Protein AF-A0A182TX32-F1 (afdb_monomer_lite)

Foldseek 3Di:
DPPVVVVVVVVVVVVVVVVVVVVVVVVVVVVVVVVVVVVVVVVVVVVVVVVVVVVVVVVVVVVVVVVVVVVVVVVVVVVVVVVVVVVVVVVVVVVVVVVVVVVVVVVVVVVVVVVVVVCCVPPVVVVVVVVVVVVVVVVVVVVVVVVVVVVVVVVVVVVVVVVVVVVVVVVVVVVVVVVVVVVVVVVVVVVVVVVVCVVCVVVVVCVLCVVVVPCPDDDPDDPDDDDDDCVVVVVVSVVVVVCVQVVCCVVPVDRVVVVVPPD

Structure (mmCIF, N/CA/C/O backbone):
data_AF-A0A182TX32-F1
#
_entry.id   AF-A0A182TX32-F1
#
loop_
_atom_site.group_PDB
_atom_site.id
_atom_site.type_symbol
_atom_site.label_atom_id
_atom_site.label_alt_id
_atom_site.label_comp_id
_atom_site.label_asym_id
_atom_site.label_entity_id
_atom_site.label_seq_id
_atom_site.pdbx_PDB_ins_code
_atom_site.Cartn_x
_atom_site.Cartn_y
_atom_site.Cartn_z
_atom_site.occupancy
_atom_site.B_iso_or_equiv
_atom_site.auth_seq_id
_atom_site.auth_comp_id
_atom_site.auth_asym_id
_atom_site.auth_atom_id
_atom_site.pdbx_PDB_model_num
ATOM 1 N N . LEU A 1 1 ? 88.185 38.210 -120.224 1.00 52.19 1 LEU A N 1
ATOM 2 C CA . LEU A 1 1 ? 87.699 36.858 -119.839 1.00 52.19 1 LEU A CA 1
ATOM 3 C C . LEU A 1 1 ? 87.471 36.646 -118.326 1.00 52.19 1 LEU A C 1
ATOM 5 O O . LEU A 1 1 ? 86.690 35.772 -117.991 1.00 52.19 1 LEU A O 1
ATOM 9 N N . LYS A 1 2 ? 88.042 37.446 -117.402 1.00 53.31 2 LYS A N 1
ATOM 10 C CA . LYS A 1 2 ? 87.836 37.293 -115.936 1.00 53.31 2 LYS A CA 1
ATOM 11 C C . LYS A 1 2 ? 86.506 37.832 -115.360 1.00 53.31 2 LYS A C 1
ATOM 13 O O . LYS A 1 2 ? 86.162 37.483 -114.239 1.00 53.31 2 LYS A O 1
ATOM 18 N N . SER A 1 3 ? 85.759 38.661 -116.095 1.00 56.06 3 SER A N 1
ATOM 19 C CA . SER A 1 3 ? 84.595 39.392 -115.553 1.00 56.06 3 SER A CA 1
ATOM 20 C C . SER A 1 3 ? 83.245 38.661 -115.714 1.00 56.06 3 SER A C 1
ATOM 22 O O . SER A 1 3 ? 82.393 38.777 -114.840 1.00 56.06 3 SER A O 1
ATOM 24 N N . LEU A 1 4 ? 83.072 37.808 -116.738 1.00 57.75 4 LEU A N 1
ATOM 25 C CA . LEU A 1 4 ? 81.839 37.013 -116.913 1.00 57.75 4 LEU A CA 1
ATOM 26 C C . LEU A 1 4 ? 81.664 35.906 -115.852 1.00 57.75 4 LEU A C 1
ATOM 28 O O . LEU A 1 4 ? 80.539 35.549 -115.514 1.00 57.75 4 LEU A O 1
ATOM 32 N N . GLY A 1 5 ? 82.761 35.371 -115.305 1.00 60.81 5 GLY A N 1
ATOM 33 C CA . GLY A 1 5 ? 82.713 34.333 -114.267 1.00 60.81 5 GLY A CA 1
ATOM 34 C C . GLY A 1 5 ? 82.243 34.856 -112.905 1.00 60.81 5 GLY A C 1
ATOM 35 O O . GLY A 1 5 ? 81.537 34.149 -112.194 1.00 60.81 5 GLY A O 1
ATOM 36 N N . MET A 1 6 ? 82.565 36.111 -112.566 1.00 65.12 6 MET A N 1
ATOM 37 C CA . MET A 1 6 ? 82.190 36.720 -111.283 1.00 65.12 6 MET A CA 1
ATOM 38 C C . MET A 1 6 ? 80.678 36.958 -111.158 1.00 65.12 6 MET A C 1
ATOM 40 O O . MET A 1 6 ? 80.106 36.660 -110.109 1.00 65.12 6 MET A O 1
ATOM 44 N N . ALA A 1 7 ? 80.014 37.417 -112.225 1.00 70.06 7 ALA A N 1
ATOM 45 C CA . ALA A 1 7 ? 78.563 37.624 -112.236 1.00 70.06 7 ALA A CA 1
ATOM 46 C C . ALA A 1 7 ? 77.794 36.305 -112.043 1.00 70.06 7 ALA A C 1
ATOM 48 O O . ALA A 1 7 ? 76.960 36.201 -111.146 1.00 70.06 7 ALA A O 1
ATOM 49 N N . ARG A 1 8 ? 78.170 35.254 -112.785 1.00 71.75 8 ARG A N 1
ATOM 50 C CA . ARG A 1 8 ? 77.532 33.934 -112.674 1.00 71.75 8 ARG A CA 1
ATOM 51 C C . ARG A 1 8 ? 77.784 33.270 -111.315 1.00 71.75 8 ARG A C 1
ATOM 53 O O . ARG A 1 8 ? 76.897 32.615 -110.783 1.00 71.75 8 ARG A O 1
ATOM 60 N N . THR A 1 9 ? 78.944 33.495 -110.686 1.00 71.62 9 THR A N 1
ATOM 61 C CA . THR A 1 9 ? 79.178 33.040 -109.299 1.00 71.62 9 THR A CA 1
ATOM 62 C C . THR A 1 9 ? 78.380 33.818 -108.248 1.00 71.62 9 THR A C 1
ATOM 64 O O . THR A 1 9 ? 78.066 33.260 -107.199 1.00 71.62 9 THR A O 1
ATOM 67 N N . ALA A 1 10 ? 78.051 35.090 -108.489 1.00 73.69 10 ALA A N 1
ATOM 68 C CA . ALA A 1 10 ? 77.236 35.889 -107.575 1.00 73.69 10 ALA A CA 1
ATOM 69 C C . ALA A 1 10 ? 75.746 35.521 -107.661 1.00 73.69 10 ALA A C 1
ATOM 71 O O . ALA A 1 10 ? 75.085 35.477 -106.625 1.00 73.69 10 ALA A O 1
ATOM 72 N N . GLU A 1 11 ? 75.249 35.205 -108.861 1.00 78.56 11 GLU A N 1
ATOM 73 C CA . GLU A 1 11 ? 73.906 34.647 -109.081 1.00 78.56 11 GLU A CA 1
ATOM 74 C C . GLU A 1 11 ? 73.756 33.290 -108.392 1.00 78.56 11 GLU A C 1
ATOM 76 O O . GLU A 1 11 ? 72.891 33.149 -107.537 1.00 78.56 11 GLU A O 1
ATOM 81 N N . VAL A 1 12 ? 74.688 32.352 -108.603 1.00 80.00 12 VAL A N 1
ATOM 82 C CA . VAL A 1 12 ? 74.652 31.043 -107.921 1.00 80.00 12 VAL A CA 1
ATOM 83 C C . VAL A 1 12 ? 74.711 31.185 -106.394 1.00 80.00 12 VAL A C 1
ATOM 85 O O . VAL A 1 12 ? 74.008 30.476 -105.687 1.00 80.00 12 VAL A O 1
ATOM 88 N N . LYS A 1 13 ? 75.495 32.127 -105.849 1.00 81.31 13 LYS A N 1
ATOM 89 C CA . LYS A 1 13 ? 75.517 32.413 -104.398 1.00 81.31 13 LYS A CA 1
ATOM 90 C C . LYS A 1 13 ? 74.251 33.107 -103.885 1.00 81.31 13 LYS A C 1
ATOM 92 O O . LYS A 1 13 ? 73.997 33.092 -102.680 1.00 81.31 13 LYS A O 1
ATOM 97 N N . ARG A 1 14 ? 73.506 33.806 -104.742 1.00 81.06 14 ARG A N 1
ATOM 98 C CA . ARG A 1 14 ? 72.210 34.396 -104.392 1.00 81.06 14 ARG A CA 1
ATOM 99 C C . ARG A 1 14 ? 71.146 33.306 -104.392 1.00 81.06 14 ARG A C 1
ATOM 101 O O . ARG A 1 14 ? 70.464 33.179 -103.386 1.00 81.06 14 ARG A O 1
ATOM 108 N N . ASP A 1 15 ? 71.094 32.490 -105.435 1.00 82.62 15 ASP A N 1
ATOM 109 C CA . ASP A 1 15 ? 70.141 31.387 -105.562 1.00 82.62 15 ASP A CA 1
ATOM 110 C C . ASP A 1 15 ? 70.389 30.309 -104.503 1.00 82.62 15 ASP A C 1
ATOM 112 O O . ASP A 1 15 ? 69.442 29.820 -103.903 1.00 82.62 15 ASP A O 1
ATOM 116 N N . ALA A 1 16 ? 71.652 30.016 -104.167 1.00 82.38 16 ALA A N 1
ATOM 117 C CA . ALA A 1 16 ? 71.989 29.146 -103.040 1.00 82.38 16 ALA A CA 1
ATOM 118 C C . ALA A 1 16 ? 71.499 29.720 -101.700 1.00 82.38 16 ALA A C 1
ATOM 120 O O . ALA A 1 16 ? 70.940 28.983 -100.900 1.00 82.38 16 ALA A O 1
ATOM 121 N N . ARG A 1 17 ? 71.632 31.035 -101.464 1.00 84.44 17 ARG A N 1
ATOM 122 C CA . ARG A 1 17 ? 71.113 31.678 -100.240 1.00 84.44 17 ARG A CA 1
ATOM 123 C C . ARG A 1 17 ? 69.587 31.732 -100.196 1.00 84.44 17 ARG A C 1
ATOM 125 O O . ARG A 1 17 ? 69.023 31.613 -99.115 1.00 84.44 17 ARG A O 1
ATOM 132 N N . ILE A 1 18 ? 68.932 31.932 -101.340 1.00 82.31 18 ILE A N 1
ATOM 133 C CA . ILE A 1 18 ? 67.468 31.895 -101.450 1.00 82.31 18 ILE A CA 1
ATOM 134 C C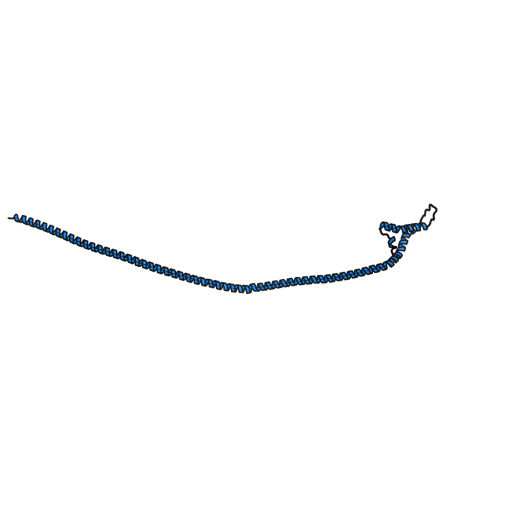 . ILE A 1 18 ? 66.981 30.468 -101.190 1.00 82.31 18 ILE A C 1
ATOM 136 O O . ILE A 1 18 ? 66.142 30.282 -100.319 1.00 82.31 18 ILE A O 1
ATOM 140 N N . GLY A 1 19 ? 67.586 29.462 -101.825 1.00 86.31 19 GLY A N 1
ATOM 141 C CA . GLY A 1 19 ? 67.264 28.054 -101.597 1.00 86.31 19 GLY A CA 1
ATOM 142 C C . GLY A 1 19 ? 67.545 27.592 -100.163 1.00 86.31 19 GLY A C 1
ATOM 143 O O . GLY A 1 19 ? 66.744 26.861 -99.593 1.00 86.31 19 GLY A O 1
ATOM 144 N N . GLU A 1 20 ? 68.632 28.054 -99.535 1.00 86.75 20 GLU A N 1
ATOM 145 C CA . GLU A 1 20 ? 68.908 27.807 -98.111 1.00 86.75 20 GLU A CA 1
ATOM 146 C C . GLU A 1 20 ? 67.865 28.467 -97.198 1.00 86.75 20 GLU A C 1
ATOM 148 O O . GLU A 1 20 ? 67.444 27.860 -96.214 1.00 86.75 20 GLU A O 1
ATOM 153 N N . ALA A 1 21 ? 67.428 29.693 -97.503 1.00 82.94 21 ALA A N 1
ATOM 154 C CA . ALA A 1 21 ? 66.406 30.393 -96.729 1.00 82.94 21 ALA A CA 1
ATOM 155 C C . ALA A 1 21 ? 65.018 29.756 -96.894 1.00 82.94 21 ALA A C 1
ATOM 157 O O . ALA A 1 21 ? 64.321 29.577 -95.900 1.00 82.94 21 ALA A O 1
ATOM 158 N N . GLU A 1 22 ? 64.642 29.369 -98.113 1.00 87.50 22 GLU A N 1
ATOM 159 C CA . GLU A 1 22 ? 63.393 28.660 -98.412 1.00 87.50 22 GLU A CA 1
ATOM 160 C C . GLU A 1 22 ? 63.377 27.278 -97.756 1.00 87.50 22 GLU A C 1
ATOM 162 O O . GLU A 1 22 ? 62.436 26.961 -97.034 1.00 87.50 22 GLU A O 1
ATOM 167 N N . ALA A 1 23 ? 64.457 26.498 -97.880 1.00 86.94 23 ALA A N 1
ATOM 168 C CA . ALA A 1 23 ? 64.582 25.210 -97.201 1.00 86.94 23 ALA A CA 1
ATOM 169 C C . ALA A 1 23 ? 64.543 25.354 -95.672 1.00 86.94 23 ALA A C 1
ATOM 171 O O . ALA A 1 23 ? 63.949 24.519 -94.989 1.00 86.94 23 ALA A O 1
ATOM 172 N N . ARG A 1 24 ? 65.141 26.419 -95.119 1.00 88.50 24 ARG A N 1
ATOM 173 C CA . ARG A 1 24 ? 65.080 26.713 -93.683 1.00 88.50 24 ARG A CA 1
ATOM 174 C C . ARG A 1 24 ? 63.668 27.105 -93.249 1.00 88.50 24 ARG A C 1
ATOM 176 O O . ARG A 1 24 ? 63.220 26.612 -92.221 1.00 88.50 24 ARG A O 1
ATOM 183 N N . CYS A 1 25 ? 62.963 27.932 -94.020 1.00 86.75 25 CYS A N 1
ATOM 184 C CA . CYS A 1 25 ? 61.566 28.282 -93.761 1.00 86.75 25 CYS A CA 1
ATOM 185 C C . CYS A 1 25 ? 60.667 27.041 -93.802 1.00 86.75 25 CYS A C 1
ATOM 187 O O . CYS A 1 25 ? 59.938 26.789 -92.843 1.00 86.75 25 CYS A O 1
ATOM 189 N N . ASP A 1 26 ? 60.776 26.223 -94.847 1.00 89.50 26 ASP A N 1
ATOM 190 C CA . ASP A 1 26 ? 60.003 24.989 -94.992 1.00 89.50 26 ASP A CA 1
ATOM 191 C C . ASP A 1 26 ? 60.299 23.987 -93.872 1.00 89.50 26 ASP A C 1
ATOM 193 O O . ASP A 1 26 ? 59.379 23.341 -93.367 1.00 89.50 26 ASP A O 1
ATOM 197 N N . ALA A 1 27 ? 61.562 23.872 -93.446 1.00 89.56 27 ALA A N 1
ATOM 198 C CA . ALA A 1 27 ? 61.937 23.069 -92.287 1.00 89.56 27 ALA A CA 1
ATOM 199 C C . ALA A 1 27 ? 61.283 23.606 -91.006 1.00 89.56 27 ALA A C 1
ATOM 201 O O . ALA A 1 27 ? 60.634 22.839 -90.302 1.00 89.56 27 ALA A O 1
ATOM 202 N N . THR A 1 28 ? 61.345 24.919 -90.749 1.00 91.62 28 THR A N 1
ATOM 203 C CA . THR A 1 28 ? 60.727 25.520 -89.552 1.00 91.62 28 THR A CA 1
ATOM 204 C C . THR A 1 28 ? 59.202 25.432 -89.548 1.00 91.62 28 THR A C 1
ATOM 206 O O . THR A 1 28 ? 58.610 25.224 -88.495 1.00 91.62 28 THR A O 1
ATOM 209 N N . ILE A 1 29 ? 58.548 25.540 -90.710 1.00 89.56 29 ILE A N 1
ATOM 210 C CA . ILE A 1 29 ? 57.092 25.382 -90.835 1.00 89.56 29 ILE A CA 1
ATOM 211 C C . ILE A 1 29 ? 56.706 23.928 -90.552 1.00 89.56 29 ILE A C 1
ATOM 213 O O . ILE A 1 29 ? 55.776 23.676 -89.790 1.00 89.56 29 ILE A O 1
ATOM 217 N N . LYS A 1 30 ? 57.438 22.960 -91.119 1.00 91.94 30 LYS A N 1
ATOM 218 C CA . LYS A 1 30 ? 57.198 21.533 -90.856 1.00 91.94 30 LYS A CA 1
ATOM 219 C C . LYS A 1 30 ? 57.458 21.170 -89.395 1.00 91.94 30 LYS A C 1
ATOM 221 O O . LYS A 1 30 ? 56.677 20.413 -88.827 1.00 91.94 30 LYS A O 1
ATOM 226 N N . GLU A 1 31 ? 58.500 21.725 -88.781 1.00 91.00 31 GLU A N 1
ATOM 227 C CA . GLU A 1 31 ? 58.779 21.567 -87.350 1.00 91.00 31 GLU A CA 1
ATOM 228 C C . GLU A 1 31 ? 57.668 22.173 -86.483 1.00 91.00 31 GLU A C 1
ATOM 230 O O . GLU A 1 31 ? 57.200 21.512 -85.559 1.00 91.00 31 GLU A O 1
ATOM 235 N N . ALA A 1 32 ? 57.180 23.375 -86.805 1.00 90.56 32 ALA A N 1
ATOM 236 C CA . ALA A 1 32 ? 56.086 24.016 -86.075 1.00 90.56 32 ALA A CA 1
ATOM 237 C C . ALA A 1 32 ? 54.773 23.221 -86.173 1.00 90.56 32 ALA A C 1
ATOM 239 O O . ALA A 1 32 ? 54.113 23.025 -85.157 1.00 90.56 32 ALA A O 1
ATOM 240 N N . ILE A 1 33 ? 54.428 22.703 -87.360 1.00 91.25 33 ILE A N 1
ATOM 241 C CA . ILE A 1 33 ? 53.238 21.856 -87.560 1.00 91.25 33 ILE A CA 1
ATOM 242 C C . ILE A 1 33 ? 53.382 20.527 -86.805 1.00 91.25 33 ILE A C 1
ATOM 244 O O . ILE A 1 33 ? 52.432 20.069 -86.170 1.00 91.25 33 ILE A O 1
ATOM 248 N N . ALA A 1 34 ? 54.562 19.901 -86.850 1.00 91.88 34 ALA A N 1
ATOM 249 C CA . ALA A 1 34 ? 54.818 18.662 -86.121 1.00 91.88 34 ALA A CA 1
ATOM 250 C C . ALA A 1 34 ? 54.738 18.869 -84.598 1.00 91.88 34 ALA A C 1
ATOM 252 O O . ALA A 1 34 ? 54.167 18.034 -83.892 1.00 91.88 34 ALA A O 1
ATOM 253 N N . GLU A 1 35 ? 55.260 19.987 -84.086 1.00 92.75 35 GLU A N 1
ATOM 254 C CA . GLU A 1 35 ? 55.181 20.319 -82.663 1.00 92.75 35 GLU A CA 1
ATOM 255 C C . GLU A 1 35 ? 53.755 20.714 -82.249 1.00 92.75 35 GLU A C 1
ATOM 257 O O . GLU A 1 35 ? 53.295 20.278 -81.196 1.00 92.75 35 GLU A O 1
ATOM 262 N N . GLU A 1 36 ? 53.000 21.436 -83.084 1.00 91.44 36 GLU A N 1
ATOM 263 C CA . GLU A 1 36 ? 51.577 21.722 -82.853 1.00 91.44 36 GLU A CA 1
ATOM 264 C C . GLU A 1 36 ? 50.759 20.429 -82.755 1.00 91.44 36 GLU A C 1
ATOM 266 O O . GLU A 1 36 ? 50.015 20.240 -81.792 1.00 91.44 36 GLU A O 1
ATOM 271 N N . GLN A 1 37 ? 50.946 19.492 -83.690 1.00 92.00 37 GLN A N 1
ATOM 272 C CA . GLN A 1 37 ? 50.270 18.191 -83.661 1.00 92.00 37 GLN A CA 1
ATOM 273 C C . GLN A 1 37 ? 50.653 17.370 -82.424 1.00 92.00 37 GLN A C 1
ATOM 275 O O . GLN A 1 37 ? 49.791 16.747 -81.799 1.00 92.00 37 GLN A O 1
ATOM 280 N N . ARG A 1 38 ? 51.931 17.393 -82.026 1.00 93.75 38 ARG A N 1
ATOM 281 C CA . ARG A 1 38 ? 52.406 16.732 -80.805 1.00 93.75 38 ARG A CA 1
ATOM 282 C C . ARG A 1 38 ? 51.784 17.342 -79.552 1.00 93.75 38 ARG A C 1
ATOM 284 O O . ARG A 1 38 ? 51.359 16.599 -78.667 1.00 93.75 38 ARG A O 1
ATOM 291 N N . MET A 1 39 ? 51.743 18.670 -79.460 1.00 91.94 39 MET A N 1
ATOM 292 C CA . MET A 1 39 ? 51.134 19.383 -78.338 1.00 91.94 39 MET A CA 1
ATOM 293 C C . MET A 1 39 ? 49.626 19.142 -78.285 1.00 91.94 39 MET A C 1
ATOM 295 O O . MET A 1 39 ? 49.111 18.832 -77.217 1.00 91.94 39 MET A O 1
ATOM 299 N N . ALA A 1 40 ? 48.930 19.180 -79.423 1.00 91.94 40 ALA A N 1
ATOM 300 C CA . ALA A 1 40 ? 47.508 18.858 -79.506 1.00 91.94 40 ALA A CA 1
ATOM 301 C C . ALA A 1 40 ? 47.227 17.424 -79.032 1.00 91.94 40 ALA A C 1
ATOM 303 O O . ALA A 1 40 ? 46.349 17.213 -78.199 1.00 91.94 40 ALA A O 1
ATOM 304 N N . ALA A 1 41 ? 48.018 16.443 -79.480 1.00 92.56 41 ALA A N 1
ATOM 305 C CA . ALA A 1 41 ? 47.899 15.062 -79.018 1.00 92.56 41 ALA A CA 1
ATOM 306 C C . ALA A 1 41 ? 48.191 14.920 -77.513 1.00 92.56 41 ALA A C 1
ATOM 308 O O . ALA A 1 41 ? 47.508 14.162 -76.825 1.00 92.56 41 ALA A O 1
ATOM 309 N N . ARG A 1 42 ? 49.177 15.653 -76.976 1.00 93.88 42 ARG A N 1
ATOM 310 C CA . ARG A 1 42 ? 49.463 15.688 -75.532 1.00 93.88 42 ARG A CA 1
ATOM 311 C C . ARG A 1 42 ? 48.307 16.277 -74.735 1.00 93.88 42 ARG A C 1
ATOM 313 O O . ARG A 1 42 ? 47.836 15.614 -73.823 1.00 93.88 42 ARG A O 1
ATOM 320 N N . PHE A 1 43 ? 47.797 17.445 -75.117 1.00 93.69 43 PHE A N 1
ATOM 321 C CA . PHE A 1 43 ? 46.670 18.066 -74.425 1.00 93.69 43 PHE A CA 1
ATOM 322 C C . PHE A 1 43 ? 45.411 17.209 -74.493 1.00 93.69 43 PHE A C 1
ATOM 324 O O . PHE A 1 43 ? 44.717 17.091 -73.491 1.00 93.69 43 PHE A O 1
ATOM 331 N N . LEU A 1 44 ? 45.136 16.555 -75.625 1.00 94.88 44 LEU A N 1
ATOM 332 C CA . LEU A 1 44 ? 44.034 15.598 -75.711 1.00 94.88 44 LEU A CA 1
ATOM 333 C C . LEU A 1 44 ? 44.216 14.462 -74.697 1.00 94.88 44 LEU A C 1
ATOM 335 O O . LEU A 1 44 ? 43.317 14.227 -73.894 1.00 94.88 44 LEU A O 1
ATOM 339 N N . ASN A 1 45 ? 45.392 13.831 -74.652 1.00 94.12 45 ASN A N 1
ATOM 340 C CA . ASN A 1 45 ? 45.676 12.788 -73.663 1.00 94.12 45 ASN A CA 1
ATOM 341 C C . ASN A 1 45 ? 45.556 13.300 -72.218 1.00 94.12 45 ASN A C 1
ATOM 343 O O . ASN A 1 45 ? 44.903 12.653 -71.404 1.00 94.12 45 ASN A O 1
ATOM 347 N N . ASP A 1 46 ? 46.112 14.469 -71.903 1.00 93.69 46 ASP A N 1
ATOM 348 C CA . ASP A 1 46 ? 46.046 15.058 -70.562 1.00 93.69 46 ASP A CA 1
ATOM 349 C C . ASP A 1 46 ? 44.603 15.403 -70.167 1.00 93.69 46 ASP A C 1
ATOM 351 O O . ASP A 1 46 ? 44.201 15.172 -69.026 1.00 93.69 46 ASP A O 1
ATOM 355 N N . THR A 1 47 ? 43.784 15.892 -71.107 1.00 95.06 47 THR A N 1
ATOM 356 C CA . THR A 1 47 ? 42.359 16.147 -70.851 1.00 95.06 47 THR A CA 1
ATOM 357 C C . THR A 1 47 ? 41.584 14.862 -70.593 1.00 95.06 47 THR A C 1
ATOM 359 O O . THR A 1 47 ? 40.736 14.844 -69.703 1.00 95.06 47 THR A O 1
ATOM 362 N N . GLU A 1 48 ? 41.878 13.778 -71.312 1.00 95.4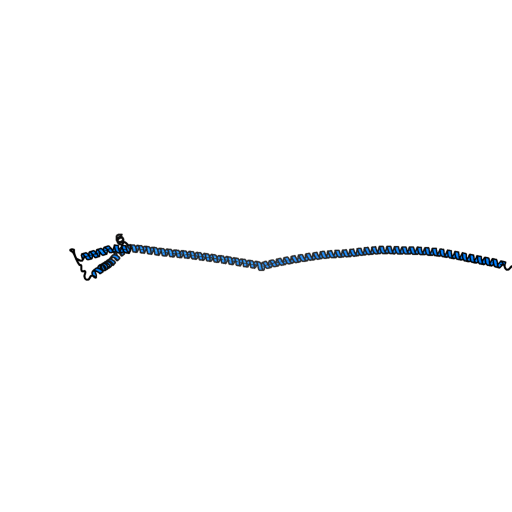4 48 GLU A N 1
ATOM 363 C CA . GLU A 1 48 ? 41.242 12.480 -71.075 1.00 95.44 48 GLU A CA 1
ATOM 364 C C . GLU A 1 48 ? 41.699 11.860 -69.748 1.00 95.44 48 GLU A C 1
ATOM 366 O O . GLU A 1 48 ? 40.869 11.338 -69.003 1.00 95.44 48 GLU A O 1
ATOM 371 N N . ILE A 1 49 ? 42.977 12.003 -69.378 1.00 94.56 49 ILE A N 1
ATOM 372 C CA . ILE A 1 49 ? 43.484 11.591 -68.061 1.00 94.56 49 ILE A CA 1
ATOM 373 C C . ILE A 1 49 ? 42.794 12.387 -66.947 1.00 94.56 49 ILE A C 1
ATOM 375 O O . ILE A 1 49 ? 42.308 11.790 -65.988 1.00 94.56 49 ILE A O 1
ATOM 379 N N . ALA A 1 50 ? 42.690 13.712 -67.078 1.00 94.12 50 ALA A N 1
ATOM 380 C CA . ALA A 1 50 ? 42.035 14.562 -66.085 1.00 94.12 50 ALA A CA 1
ATOM 381 C C . ALA A 1 50 ? 40.533 14.254 -65.955 1.00 94.12 50 ALA A C 1
ATOM 383 O O . ALA A 1 50 ? 40.004 14.209 -64.842 1.00 94.12 50 ALA A O 1
ATOM 384 N N . LYS A 1 51 ? 39.839 13.986 -67.071 1.00 95.19 51 LYS A N 1
ATOM 385 C CA . LYS A 1 51 ? 38.443 13.517 -67.054 1.00 95.19 51 LYS A CA 1
ATOM 386 C C . LYS A 1 51 ? 38.323 12.175 -66.338 1.00 95.19 51 LYS A C 1
ATOM 388 O O . LYS A 1 51 ? 37.480 12.046 -65.456 1.00 95.19 51 LYS A O 1
ATOM 393 N N . ALA A 1 52 ? 39.182 11.209 -66.663 1.00 95.75 52 ALA A N 1
ATOM 394 C CA . ALA A 1 52 ? 39.177 9.896 -66.028 1.00 95.75 52 ALA A CA 1
ATOM 395 C C . ALA A 1 52 ? 39.465 9.982 -64.520 1.00 95.75 52 ALA A C 1
ATOM 397 O O . ALA A 1 52 ? 38.800 9.307 -63.736 1.00 95.75 52 ALA A O 1
ATOM 398 N N . GLN A 1 53 ? 40.402 10.840 -64.102 1.00 95.25 53 GLN A N 1
ATOM 399 C CA . GLN A 1 53 ? 40.696 11.106 -62.691 1.00 95.25 53 GLN A CA 1
ATOM 400 C C . GLN A 1 53 ? 39.497 11.726 -61.973 1.00 95.25 53 GLN A C 1
ATOM 402 O O . GLN A 1 53 ? 39.067 11.198 -60.951 1.00 95.25 53 GLN A O 1
ATOM 407 N N . ARG A 1 54 ? 38.900 12.784 -62.536 1.00 97.06 54 ARG A N 1
ATOM 408 C CA . ARG A 1 54 ? 37.701 13.419 -61.974 1.00 97.06 54 ARG A CA 1
ATOM 409 C C . ARG A 1 54 ? 36.554 12.420 -61.841 1.00 97.06 54 ARG A C 1
ATOM 411 O O . ARG A 1 54 ? 35.914 12.351 -60.798 1.00 97.06 54 ARG A O 1
ATOM 418 N N . ASP A 1 55 ? 36.285 11.641 -62.883 1.00 95.69 55 ASP A N 1
ATOM 419 C CA . ASP A 1 55 ? 35.185 10.679 -62.880 1.00 95.69 55 ASP A CA 1
ATOM 420 C C . ASP A 1 55 ? 35.449 9.525 -61.896 1.00 95.69 55 ASP A C 1
ATOM 422 O O . ASP A 1 55 ? 34.516 9.034 -61.257 1.00 95.69 55 ASP A O 1
ATOM 426 N N . PHE A 1 56 ? 36.710 9.112 -61.729 1.00 96.75 56 PHE A N 1
ATOM 427 C CA . PHE A 1 56 ? 37.117 8.160 -60.697 1.00 96.75 56 PHE A CA 1
ATOM 428 C C . PHE A 1 56 ? 36.901 8.724 -59.289 1.00 96.75 56 PHE A C 1
ATOM 430 O O . PHE A 1 56 ? 36.300 8.048 -58.456 1.00 96.75 56 PHE A O 1
ATOM 437 N N . GLU A 1 57 ? 37.335 9.956 -59.025 1.00 95.25 57 GLU A N 1
ATOM 438 C CA . GLU A 1 57 ? 37.156 10.618 -57.729 1.00 95.25 57 GLU A CA 1
ATOM 439 C C . GLU A 1 57 ? 35.680 10.838 -57.395 1.00 95.25 57 GLU A C 1
ATOM 441 O O . GLU A 1 57 ? 35.263 10.563 -56.271 1.00 95.25 57 GLU A O 1
ATOM 446 N N . LEU A 1 58 ? 34.867 11.246 -58.374 1.00 95.25 58 LEU A N 1
ATOM 447 C CA . LEU A 1 58 ? 33.420 11.378 -58.206 1.00 95.25 58 LEU A CA 1
ATOM 448 C C . LEU A 1 58 ? 32.776 10.033 -57.865 1.00 95.25 58 LEU A C 1
ATOM 450 O O . LEU A 1 58 ? 32.008 9.950 -56.909 1.00 95.25 58 LEU A O 1
ATOM 454 N N . LYS A 1 59 ? 33.111 8.963 -58.598 1.00 95.56 59 LYS A N 1
ATOM 455 C CA . LYS A 1 59 ? 32.606 7.615 -58.291 1.00 95.56 59 LYS A CA 1
ATOM 456 C C . LYS A 1 59 ? 33.054 7.152 -56.909 1.00 95.56 59 LYS A C 1
ATOM 458 O O . LYS A 1 59 ? 32.238 6.627 -56.160 1.00 95.56 59 LYS A O 1
ATOM 463 N N . LYS A 1 60 ? 34.320 7.376 -56.552 1.00 96.75 60 LYS A N 1
ATOM 464 C CA . LYS A 1 60 ? 34.853 7.048 -55.229 1.00 96.75 60 LYS A CA 1
ATOM 465 C C . LYS A 1 60 ? 34.087 7.784 -54.128 1.00 96.75 60 LYS A C 1
ATOM 467 O O . LYS A 1 60 ? 33.639 7.137 -53.194 1.00 96.75 60 LYS A O 1
ATOM 472 N N . ALA A 1 61 ? 33.867 9.090 -54.271 1.00 95.38 61 ALA A N 1
ATOM 473 C CA . ALA A 1 61 ? 33.113 9.880 -53.302 1.00 95.38 61 ALA A CA 1
ATOM 474 C C . ALA A 1 61 ? 31.661 9.395 -53.156 1.00 95.38 61 ALA A C 1
ATOM 476 O O . ALA A 1 61 ? 31.159 9.308 -52.039 1.00 95.38 61 ALA A O 1
ATOM 477 N N . VAL A 1 62 ? 30.998 9.029 -54.261 1.00 96.44 62 VAL A N 1
ATOM 478 C CA . VAL A 1 62 ? 29.644 8.449 -54.226 1.00 96.44 62 VAL A CA 1
ATOM 479 C C . VAL A 1 62 ? 29.631 7.133 -53.445 1.00 96.44 62 VAL A C 1
ATOM 481 O O . VAL A 1 62 ? 28.804 6.972 -52.548 1.00 96.44 62 VAL A O 1
ATOM 484 N N . TYR A 1 63 ? 30.567 6.222 -53.725 1.00 94.81 63 TYR A N 1
ATOM 485 C CA . TYR A 1 63 ? 30.660 4.957 -52.995 1.00 94.81 63 TYR A CA 1
ATOM 486 C C . TYR A 1 63 ? 31.036 5.153 -51.527 1.00 94.81 63 TYR A C 1
ATOM 488 O O . TYR A 1 63 ? 30.489 4.469 -50.668 1.00 94.81 63 TYR A O 1
ATOM 496 N N . ASP A 1 64 ? 31.922 6.096 -51.214 1.00 96.06 64 ASP A N 1
ATOM 497 C CA . ASP A 1 64 ? 32.282 6.411 -49.834 1.00 96.06 64 ASP A CA 1
ATOM 498 C C . ASP A 1 64 ? 31.057 6.924 -49.063 1.00 96.06 64 ASP A C 1
ATOM 500 O O . ASP A 1 64 ? 30.801 6.466 -47.950 1.00 96.06 64 ASP A O 1
ATOM 504 N N . VAL A 1 65 ? 30.243 7.802 -49.659 1.00 96.25 65 VAL A N 1
ATOM 505 C CA . VAL A 1 65 ? 28.981 8.259 -49.055 1.00 96.25 65 VAL A CA 1
ATOM 506 C C . VAL A 1 65 ? 28.009 7.095 -48.852 1.00 96.25 65 VAL A C 1
ATOM 508 O O . VAL A 1 65 ? 27.418 6.973 -47.779 1.00 96.25 65 VAL A O 1
ATOM 511 N N . GLU A 1 66 ? 27.856 6.203 -49.828 1.00 93.75 66 GLU A N 1
ATOM 512 C CA . GLU A 1 66 ? 26.982 5.031 -49.699 1.00 93.75 66 GLU A CA 1
ATOM 513 C C . GLU A 1 66 ? 27.462 4.075 -48.594 1.00 93.75 66 GLU A C 1
ATOM 515 O O . GLU A 1 66 ? 26.686 3.648 -47.740 1.00 93.75 66 GLU A O 1
ATOM 520 N N . VAL A 1 67 ? 28.765 3.800 -48.529 1.00 95.50 67 VAL A N 1
ATOM 521 C CA . VAL A 1 67 ? 29.351 2.965 -47.475 1.00 95.50 67 VAL A CA 1
ATOM 522 C C . VAL A 1 67 ? 29.166 3.611 -46.103 1.00 95.50 67 VAL A C 1
ATOM 524 O O . VAL A 1 67 ? 28.816 2.915 -45.151 1.00 95.50 67 VAL A O 1
ATOM 527 N N . GLN A 1 68 ? 29.382 4.921 -45.971 1.00 94.19 68 GLN A N 1
ATOM 528 C CA . GLN A 1 68 ? 29.232 5.617 -44.689 1.00 94.19 68 GLN A CA 1
ATOM 529 C C . GLN A 1 68 ? 27.772 5.723 -44.250 1.00 94.19 68 GLN A C 1
ATOM 531 O O . GLN A 1 68 ? 27.478 5.508 -43.079 1.00 94.19 68 GLN A O 1
ATOM 536 N N . THR A 1 69 ? 26.844 5.981 -45.172 1.00 94.88 69 THR A N 1
ATOM 537 C CA . THR A 1 69 ? 25.406 5.980 -44.857 1.00 94.88 69 THR A CA 1
ATOM 538 C C . THR A 1 69 ? 24.949 4.600 -44.400 1.00 94.88 69 THR A C 1
ATOM 540 O O . THR A 1 69 ? 24.307 4.495 -43.359 1.00 94.88 69 THR A O 1
ATOM 543 N N . LYS A 1 70 ? 25.363 3.527 -45.084 1.00 95.56 70 LYS A N 1
ATOM 544 C CA . LYS A 1 70 ? 25.050 2.152 -44.666 1.00 95.56 70 LYS A CA 1
ATOM 545 C C . LYS A 1 70 ? 25.685 1.779 -43.327 1.00 95.56 70 LYS A C 1
ATOM 547 O O . LYS A 1 70 ? 25.047 1.099 -42.526 1.00 95.56 70 LYS A O 1
ATOM 552 N N . LYS A 1 71 ? 26.911 2.239 -43.054 1.00 95.56 71 LYS A N 1
ATOM 553 C CA . LYS A 1 71 ? 27.556 2.069 -41.741 1.00 95.56 71 LYS A CA 1
ATOM 554 C C . LYS A 1 71 ? 26.798 2.807 -40.638 1.00 95.56 71 LYS A C 1
ATOM 556 O O . LYS A 1 71 ? 26.481 2.185 -39.632 1.00 95.56 71 LYS A O 1
ATOM 561 N N . ALA A 1 72 ? 26.439 4.071 -40.850 1.00 95.12 72 ALA A N 1
ATOM 562 C CA . ALA A 1 72 ? 25.673 4.857 -39.885 1.00 95.12 72 ALA A CA 1
ATOM 563 C C . ALA A 1 72 ? 24.278 4.256 -39.632 1.00 95.12 72 ALA A C 1
ATOM 565 O O . ALA A 1 72 ? 23.849 4.163 -38.486 1.00 95.12 72 ALA A O 1
ATOM 566 N N . GLU A 1 73 ? 23.590 3.782 -40.677 1.00 93.81 73 GLU A N 1
ATOM 567 C CA . GLU A 1 73 ? 22.323 3.049 -40.546 1.00 93.81 73 GLU A CA 1
ATOM 568 C C . GLU A 1 73 ? 22.491 1.777 -39.699 1.00 93.81 73 GLU A C 1
ATOM 570 O O . GLU A 1 73 ? 21.670 1.509 -38.821 1.00 93.81 73 GLU A O 1
ATOM 575 N N . ALA A 1 74 ? 23.557 1.002 -39.930 1.00 94.38 74 ALA A N 1
ATOM 576 C CA . ALA A 1 74 ? 23.843 -0.208 -39.165 1.00 94.38 74 ALA A CA 1
ATOM 577 C C . ALA A 1 74 ? 24.168 0.094 -37.691 1.00 94.38 74 ALA A C 1
ATOM 579 O O . ALA A 1 74 ? 23.674 -0.603 -36.802 1.00 94.38 74 ALA A O 1
ATOM 580 N N . GLU A 1 75 ? 24.949 1.143 -37.422 1.00 95.69 75 GLU A N 1
ATOM 581 C CA . GLU A 1 75 ? 25.265 1.608 -36.067 1.00 95.69 75 GLU A CA 1
ATOM 582 C C . GLU A 1 75 ? 24.005 2.080 -35.332 1.00 95.69 75 GLU A C 1
ATOM 584 O O . GLU A 1 75 ? 23.718 1.598 -34.235 1.00 95.69 75 GLU A O 1
ATOM 589 N N . MET A 1 76 ? 23.180 2.923 -35.961 1.00 93.12 76 MET A N 1
ATOM 590 C CA . MET A 1 76 ? 21.906 3.368 -35.384 1.00 93.12 76 MET A CA 1
ATOM 591 C C . MET A 1 76 ? 20.945 2.201 -35.136 1.00 93.12 76 MET A C 1
ATOM 593 O O . MET A 1 76 ? 20.268 2.162 -34.107 1.00 93.12 76 MET A O 1
ATOM 597 N N . ALA A 1 77 ? 20.879 1.225 -36.047 1.00 93.69 77 ALA A N 1
ATOM 598 C CA . ALA A 1 77 ? 20.064 0.029 -35.860 1.00 93.69 77 ALA A CA 1
ATOM 599 C C . ALA A 1 77 ? 20.548 -0.806 -34.665 1.00 93.69 77 ALA A C 1
ATOM 601 O O . ALA A 1 77 ? 19.729 -1.284 -33.873 1.00 93.69 77 ALA A O 1
ATOM 602 N N . TYR A 1 78 ? 21.866 -0.949 -34.504 1.00 94.56 78 TYR A N 1
ATOM 603 C CA . TYR A 1 78 ? 22.465 -1.628 -33.359 1.00 94.56 78 TYR A CA 1
ATOM 604 C C . TYR A 1 78 ? 22.156 -0.901 -32.044 1.00 94.56 78 TYR A C 1
ATOM 606 O O . TYR A 1 78 ? 21.692 -1.526 -31.088 1.00 94.56 78 TYR A O 1
ATOM 614 N N . GLU A 1 79 ? 22.333 0.420 -31.998 1.00 95.38 79 GLU A N 1
ATOM 615 C CA . GLU A 1 79 ? 22.015 1.237 -30.823 1.00 95.38 79 GLU A CA 1
ATOM 616 C C . GLU A 1 79 ? 20.530 1.178 -30.462 1.00 95.38 79 GLU A C 1
ATOM 618 O O . GLU A 1 79 ? 20.179 0.987 -29.293 1.00 95.38 79 GLU A O 1
ATOM 623 N N . LEU A 1 80 ? 19.647 1.266 -31.460 1.00 94.50 80 LEU A N 1
ATOM 624 C CA . LEU A 1 80 ? 18.207 1.134 -31.270 1.00 94.50 80 LEU A CA 1
ATOM 625 C C . LEU A 1 80 ? 17.855 -0.236 -30.685 1.00 94.50 80 LEU A C 1
ATOM 627 O O . LEU A 1 80 ? 17.043 -0.328 -29.762 1.00 94.50 80 LEU A O 1
ATOM 631 N N . GLN A 1 81 ? 18.467 -1.305 -31.191 1.00 91.94 81 GLN A N 1
ATOM 632 C CA . GLN A 1 81 ? 18.225 -2.652 -30.688 1.00 91.94 81 GLN A CA 1
ATOM 633 C C . GLN A 1 81 ? 18.757 -2.831 -29.261 1.00 91.94 81 GLN A C 1
ATOM 635 O O . GLN A 1 81 ? 18.082 -3.432 -28.417 1.00 91.94 81 GLN A O 1
ATOM 640 N N . ALA A 1 82 ? 19.920 -2.258 -28.950 1.00 96.19 82 ALA A N 1
ATOM 641 C CA . ALA A 1 82 ? 20.460 -2.228 -27.597 1.00 96.19 82 ALA A CA 1
ATOM 642 C C . ALA A 1 82 ? 19.538 -1.454 -26.639 1.00 96.19 82 ALA A C 1
ATOM 644 O O . ALA A 1 82 ? 19.274 -1.919 -25.528 1.00 96.19 82 ALA A O 1
ATOM 645 N N . ALA A 1 83 ? 18.994 -0.311 -27.065 1.00 96.00 83 ALA A N 1
ATOM 646 C CA . ALA A 1 83 ? 18.045 0.483 -26.286 1.00 96.00 83 ALA A CA 1
ATOM 647 C C . ALA A 1 83 ? 16.725 -0.266 -26.043 1.00 96.00 83 ALA A C 1
ATOM 649 O O . ALA A 1 83 ? 16.281 -0.346 -24.897 1.00 96.00 83 ALA A O 1
ATOM 650 N N . LYS A 1 84 ? 16.147 -0.894 -27.077 1.00 95.88 84 LYS A N 1
ATOM 651 C CA . LYS A 1 84 ? 14.951 -1.749 -26.951 1.00 95.88 84 LYS A CA 1
ATOM 652 C C . LYS A 1 84 ? 15.180 -2.901 -25.978 1.00 95.88 84 LYS A C 1
ATOM 654 O O . LYS A 1 84 ? 14.336 -3.177 -25.132 1.00 95.88 84 LYS A O 1
ATOM 659 N N . THR A 1 85 ? 16.337 -3.551 -26.063 1.00 95.31 85 THR A N 1
ATOM 660 C CA . THR A 1 85 ? 16.694 -4.650 -25.155 1.00 95.31 85 THR A CA 1
ATOM 661 C C . THR A 1 85 ? 16.835 -4.149 -23.718 1.00 95.31 85 THR A C 1
ATOM 663 O O . THR A 1 85 ? 16.271 -4.746 -22.806 1.00 95.31 85 THR A O 1
ATOM 666 N N . LYS A 1 86 ? 17.500 -3.006 -23.501 1.00 95.38 86 LYS A N 1
ATOM 667 C CA . LYS A 1 86 ? 17.585 -2.361 -22.178 1.00 95.38 86 LYS A CA 1
ATOM 668 C C . LYS A 1 86 ? 16.211 -1.977 -21.624 1.00 95.38 86 LYS A C 1
ATOM 670 O O . LYS A 1 86 ? 15.996 -2.121 -20.425 1.00 95.38 86 LYS A O 1
ATOM 675 N N . GLN A 1 87 ? 15.299 -1.486 -22.464 1.00 94.19 87 GLN A N 1
ATOM 676 C CA . GLN A 1 87 ? 13.929 -1.177 -22.054 1.00 94.19 87 GLN A CA 1
ATOM 677 C C . GLN A 1 87 ? 13.196 -2.441 -21.597 1.00 94.19 87 GLN A C 1
ATOM 679 O O . GLN A 1 87 ? 12.667 -2.450 -20.491 1.00 94.19 87 GLN A O 1
ATOM 684 N N . ARG A 1 88 ? 13.251 -3.522 -22.385 1.00 95.44 88 ARG A N 1
ATOM 685 C CA . ARG A 1 88 ? 12.650 -4.815 -22.019 1.00 95.44 88 ARG A CA 1
ATOM 686 C C . ARG A 1 88 ? 13.198 -5.359 -20.699 1.00 95.44 88 ARG A C 1
ATOM 688 O O . ARG A 1 88 ? 12.423 -5.755 -19.840 1.00 95.44 88 ARG A O 1
ATOM 695 N N . ILE A 1 89 ? 14.517 -5.300 -20.498 1.00 95.56 89 ILE A N 1
ATOM 696 C CA . ILE A 1 89 ? 15.145 -5.709 -19.230 1.00 95.56 89 ILE A CA 1
ATOM 697 C C . ILE A 1 89 ? 14.609 -4.872 -18.062 1.00 95.56 89 ILE A C 1
ATOM 699 O O . ILE A 1 89 ? 14.298 -5.418 -17.010 1.00 95.56 89 ILE A O 1
ATOM 703 N N . LYS A 1 90 ? 14.480 -3.549 -18.226 1.00 95.12 90 LYS A N 1
ATOM 704 C CA . LYS A 1 90 ? 13.924 -2.675 -17.180 1.00 95.12 90 LYS A CA 1
ATOM 705 C C . LYS A 1 90 ? 12.455 -2.974 -16.884 1.00 95.12 90 LYS A C 1
ATOM 707 O O . LYS A 1 90 ? 12.058 -2.915 -15.724 1.00 95.12 90 LYS A O 1
ATOM 712 N N . GLU A 1 91 ? 11.657 -3.273 -17.905 1.00 93.94 91 GLU A N 1
ATOM 713 C CA . GLU A 1 91 ? 10.256 -3.678 -17.747 1.00 93.94 91 GLU A CA 1
ATOM 714 C C . GLU A 1 91 ? 10.155 -4.986 -16.950 1.00 93.94 91 GLU A C 1
ATOM 716 O O . GLU A 1 91 ? 9.417 -5.039 -15.968 1.00 93.94 91 GLU A O 1
ATOM 721 N N . GLU A 1 92 ? 10.959 -5.997 -17.290 1.00 93.44 92 GLU A N 1
ATOM 722 C CA . GLU A 1 92 ? 11.035 -7.259 -16.540 1.00 93.44 92 GLU A CA 1
ATOM 723 C C . GLU A 1 92 ? 11.527 -7.042 -15.098 1.00 93.44 92 GLU A C 1
ATOM 725 O O . GLU A 1 92 ? 10.934 -7.561 -14.155 1.00 93.44 92 GLU A O 1
ATOM 730 N N . GLN A 1 93 ? 12.548 -6.206 -14.885 1.00 92.56 93 GLN A N 1
ATOM 731 C CA . GLN A 1 93 ? 13.016 -5.838 -13.541 1.00 92.56 93 GLN A CA 1
ATOM 732 C C . GLN A 1 93 ? 11.934 -5.136 -12.714 1.00 92.56 93 GLN A C 1
ATOM 734 O O . GLN A 1 93 ? 11.802 -5.396 -11.518 1.00 92.56 93 GLN A O 1
ATOM 739 N N . MET A 1 94 ? 11.148 -4.251 -13.331 1.00 92.94 94 MET A N 1
ATOM 740 C CA . MET A 1 94 ? 10.030 -3.601 -12.652 1.00 92.94 94 MET A CA 1
ATOM 741 C C . MET A 1 94 ? 8.953 -4.621 -12.272 1.00 92.94 94 MET A C 1
ATOM 743 O O . MET A 1 94 ? 8.418 -4.544 -11.170 1.00 92.94 94 MET A O 1
ATOM 747 N N . GLN A 1 95 ? 8.663 -5.597 -13.139 1.00 90.62 95 GLN A N 1
ATOM 748 C CA . GLN A 1 95 ? 7.733 -6.683 -12.819 1.00 90.62 95 GLN A CA 1
ATOM 749 C C . GLN A 1 95 ? 8.227 -7.519 -11.637 1.00 90.62 95 GLN A C 1
ATOM 751 O O . GLN A 1 95 ? 7.449 -7.757 -10.716 1.00 90.62 95 GLN A O 1
ATOM 756 N N . ILE A 1 96 ? 9.513 -7.893 -11.612 1.00 92.75 96 ILE A N 1
ATOM 757 C CA . ILE A 1 96 ? 10.119 -8.589 -10.466 1.00 92.75 96 ILE A CA 1
ATOM 758 C C . ILE A 1 96 ? 9.910 -7.770 -9.190 1.00 92.75 96 ILE A C 1
ATOM 760 O O . ILE A 1 96 ? 9.396 -8.294 -8.207 1.00 92.75 96 ILE A O 1
ATOM 764 N N . LYS A 1 97 ? 10.193 -6.464 -9.231 1.00 93.06 97 LYS A N 1
ATOM 765 C CA . LYS A 1 97 ? 10.015 -5.572 -8.079 1.00 93.06 97 LYS A CA 1
ATOM 766 C C . LYS A 1 97 ? 8.560 -5.468 -7.613 1.00 93.06 97 LYS A C 1
ATOM 768 O O . LYS A 1 97 ? 8.301 -5.384 -6.415 1.00 93.06 97 LYS A O 1
ATOM 773 N N . VAL A 1 98 ? 7.601 -5.448 -8.540 1.00 94.62 98 VAL A N 1
ATOM 774 C CA . VAL A 1 98 ? 6.171 -5.465 -8.199 1.00 94.62 98 VAL A CA 1
ATOM 775 C C . VAL A 1 98 ? 5.816 -6.777 -7.508 1.00 94.62 98 VAL A C 1
ATOM 777 O O . VAL A 1 98 ? 5.181 -6.734 -6.459 1.00 94.62 98 VAL A O 1
ATOM 780 N N . VAL A 1 99 ? 6.267 -7.917 -8.037 1.00 94.19 99 VAL A N 1
ATOM 781 C CA . VAL A 1 99 ? 6.030 -9.236 -7.432 1.00 94.19 99 VAL A CA 1
ATOM 782 C C . VAL A 1 99 ? 6.646 -9.318 -6.033 1.00 94.19 99 VAL A C 1
ATOM 784 O O . VAL A 1 99 ? 5.937 -9.652 -5.084 1.00 94.19 99 VAL A O 1
ATOM 787 N N . GLU A 1 100 ? 7.915 -8.932 -5.875 1.00 93.12 100 GLU A N 1
ATOM 788 C CA . GLU A 1 100 ? 8.593 -8.847 -4.574 1.00 93.12 100 GLU A CA 1
ATOM 789 C C . GLU A 1 100 ? 7.786 -7.998 -3.590 1.00 93.12 100 GLU A C 1
ATOM 791 O O . GLU A 1 100 ? 7.467 -8.450 -2.492 1.00 93.12 100 GLU A O 1
ATOM 796 N N . ARG A 1 101 ? 7.356 -6.801 -4.008 1.00 94.00 101 ARG A N 1
ATOM 797 C CA . ARG A 1 101 ? 6.580 -5.906 -3.147 1.00 94.00 101 ARG A CA 1
ATOM 798 C C . ARG A 1 101 ? 5.209 -6.473 -2.787 1.00 94.00 101 ARG A C 1
ATOM 800 O O . ARG A 1 101 ? 4.774 -6.322 -1.650 1.00 94.00 101 ARG A O 1
ATOM 807 N N . THR A 1 102 ? 4.518 -7.123 -3.723 1.00 92.56 102 THR A N 1
ATOM 808 C CA . THR A 1 102 ? 3.244 -7.794 -3.422 1.00 92.56 102 THR A CA 1
ATOM 809 C C . THR A 1 102 ? 3.433 -8.948 -2.445 1.00 92.56 102 THR A C 1
ATOM 811 O O . THR A 1 102 ? 2.596 -9.144 -1.567 1.00 92.56 102 THR A O 1
ATOM 814 N N . GLN A 1 103 ? 4.549 -9.671 -2.543 1.00 94.12 103 GLN A N 1
ATOM 815 C CA . GLN A 1 103 ? 4.871 -10.761 -1.633 1.00 94.12 103 GLN A CA 1
ATOM 816 C C . GLN A 1 103 ? 5.238 -10.237 -0.239 1.00 94.12 103 GLN A C 1
ATOM 818 O O . GLN A 1 103 ? 4.770 -10.793 0.750 1.00 94.12 103 GLN A O 1
ATOM 823 N N . GLU A 1 104 ? 5.980 -9.129 -0.147 1.00 92.25 104 GLU A N 1
ATOM 824 C CA . GLU A 1 104 ? 6.222 -8.417 1.116 1.00 92.25 104 GLU A CA 1
ATOM 825 C C . GLU A 1 104 ? 4.911 -7.985 1.780 1.00 92.25 104 GLU A C 1
ATOM 827 O O . GLU A 1 104 ? 4.728 -8.223 2.970 1.00 92.25 104 GLU A O 1
ATOM 832 N N . ILE A 1 105 ? 3.981 -7.394 1.018 1.00 94.00 105 ILE A N 1
ATOM 833 C CA . ILE A 1 105 ? 2.662 -6.993 1.532 1.00 94.00 105 ILE A CA 1
ATOM 834 C C . ILE A 1 105 ? 1.894 -8.216 2.043 1.00 94.00 105 ILE A C 1
ATOM 836 O O . ILE A 1 105 ? 1.340 -8.167 3.136 1.00 94.00 105 ILE A O 1
ATOM 840 N N . ALA A 1 106 ? 1.900 -9.326 1.301 1.00 94.81 106 ALA A N 1
ATOM 841 C CA . ALA A 1 106 ? 1.229 -10.555 1.719 1.00 94.81 106 ALA A CA 1
ATOM 842 C C . ALA A 1 106 ? 1.825 -11.135 3.015 1.00 94.81 106 ALA A C 1
ATOM 844 O O . ALA A 1 106 ? 1.083 -11.574 3.893 1.00 94.81 106 ALA A O 1
ATOM 845 N N . VAL A 1 107 ? 3.155 -11.112 3.165 1.00 95.31 107 VAL A N 1
ATOM 846 C CA . VAL A 1 107 ? 3.826 -11.530 4.407 1.00 95.31 107 VAL A CA 1
ATOM 847 C C . VAL A 1 107 ? 3.459 -10.590 5.556 1.00 95.31 107 VAL A C 1
ATOM 849 O O . VAL A 1 107 ? 3.080 -11.064 6.623 1.00 95.31 107 VAL A O 1
ATOM 852 N N . GLN A 1 108 ? 3.487 -9.274 5.335 1.00 92.69 108 GLN A N 1
ATOM 853 C CA . GLN A 1 108 ? 3.091 -8.283 6.341 1.00 92.69 108 GLN A CA 1
ATOM 854 C C . GLN A 1 108 ? 1.631 -8.444 6.771 1.00 92.69 108 GLN A C 1
ATOM 856 O O . GLN A 1 108 ? 1.325 -8.344 7.956 1.00 92.69 108 GLN A O 1
ATOM 861 N N . GLU A 1 109 ? 0.723 -8.725 5.840 1.00 93.50 109 GLU A N 1
ATOM 862 C CA . GLU A 1 109 ? -0.682 -8.975 6.149 1.00 93.50 109 GLU A CA 1
ATOM 863 C C . GLU A 1 109 ? -0.850 -10.240 7.001 1.00 93.50 109 GLU A C 1
ATOM 865 O O . GLU A 1 109 ? -1.576 -10.225 7.996 1.00 93.50 109 GLU A O 1
ATOM 870 N N . GLN A 1 110 ? -0.114 -11.312 6.691 1.00 93.94 110 GLN A N 1
ATOM 871 C CA . GLN A 1 110 ? -0.090 -12.517 7.526 1.00 93.94 110 GLN A CA 1
ATOM 872 C C . GLN A 1 110 ? 0.496 -12.256 8.920 1.00 93.94 110 GLN A C 1
ATOM 874 O O . GLN A 1 110 ? -0.025 -12.775 9.911 1.00 93.94 110 GLN A O 1
ATOM 879 N N . GLU A 1 111 ? 1.557 -11.454 9.024 1.00 91.31 111 GLU A N 1
ATOM 880 C CA . GLU A 1 111 ? 2.127 -11.040 10.309 1.00 91.31 111 GLU A CA 1
ATOM 881 C C . GLU A 1 111 ? 1.139 -10.195 11.119 1.00 91.31 111 GLU A C 1
ATOM 883 O O . GLU A 1 111 ? 0.968 -10.441 12.314 1.00 91.31 111 GLU A O 1
ATOM 888 N N . MET A 1 112 ? 0.432 -9.256 10.481 1.00 90.19 112 MET A N 1
ATOM 889 C CA . MET A 1 112 ? -0.625 -8.481 11.130 1.00 90.19 112 MET A CA 1
ATOM 890 C C . MET A 1 112 ? -1.751 -9.380 11.628 1.00 90.19 112 MET A C 1
ATOM 892 O O . MET A 1 112 ? -2.152 -9.235 12.776 1.00 90.19 112 MET A O 1
ATOM 896 N N . GLN A 1 113 ? -2.210 -10.347 10.831 1.00 94.19 113 GLN A N 1
ATOM 897 C CA . GLN A 1 113 ? -3.238 -11.298 11.263 1.00 94.19 113 GLN A CA 1
ATOM 898 C C . GLN A 1 113 ? -2.778 -12.155 12.447 1.00 94.19 113 GLN A C 1
ATOM 900 O O . GLN A 1 113 ? -3.554 -12.400 13.372 1.00 94.19 113 GLN A O 1
ATOM 905 N N . ARG A 1 114 ? -1.518 -12.618 12.456 1.00 93.88 114 ARG A N 1
ATOM 906 C CA . ARG A 1 114 ? -0.958 -13.324 13.620 1.00 93.88 114 ARG A CA 1
ATOM 907 C C . ARG A 1 114 ? -0.947 -12.423 14.849 1.00 93.88 114 ARG A C 1
ATOM 909 O O . ARG A 1 114 ? -1.430 -12.837 15.898 1.00 93.88 114 ARG A O 1
ATOM 916 N N . ARG A 1 115 ? -0.466 -11.189 14.700 1.00 92.94 115 ARG A N 1
ATOM 917 C CA . ARG A 1 115 ? -0.399 -10.209 15.786 1.00 92.94 115 ARG A CA 1
ATOM 918 C C . ARG A 1 115 ? -1.781 -9.826 16.305 1.00 92.94 115 ARG A C 1
ATOM 920 O O . ARG A 1 115 ? -1.957 -9.694 17.509 1.00 92.94 115 ARG A O 1
ATOM 927 N N . GLU A 1 116 ? -2.767 -9.683 15.428 1.00 91.88 116 GLU A N 1
ATOM 928 C CA . GLU A 1 116 ? -4.159 -9.433 15.798 1.00 91.88 116 GLU A CA 1
ATOM 929 C C . GLU A 1 116 ? -4.718 -10.594 16.621 1.00 91.88 116 GLU A C 1
ATOM 931 O O . GLU A 1 116 ? -5.257 -10.357 17.698 1.00 91.88 116 GLU A O 1
ATOM 936 N N . ARG A 1 117 ? -4.499 -11.845 16.194 1.00 92.00 117 ARG A N 1
ATOM 937 C CA . ARG A 1 117 ? -4.908 -13.034 16.963 1.00 92.00 117 ARG A CA 1
ATOM 938 C C . ARG A 1 117 ? -4.201 -13.130 18.315 1.00 92.00 117 ARG A C 1
ATOM 940 O O . ARG A 1 117 ? -4.823 -13.510 19.304 1.00 92.00 117 ARG A O 1
ATOM 947 N N . GLU A 1 118 ? -2.918 -12.782 18.382 1.00 91.25 118 GLU A N 1
ATOM 948 C CA . GLU A 1 118 ? -2.162 -12.730 19.640 1.00 91.25 118 GLU A CA 1
ATOM 949 C C . GLU A 1 118 ? -2.705 -11.654 20.588 1.00 91.25 118 GLU A C 1
ATOM 951 O O . GLU A 1 118 ? -2.906 -11.926 21.773 1.00 91.25 118 GLU A O 1
ATOM 956 N N . LEU A 1 119 ? -2.987 -10.451 20.081 1.00 90.75 119 LEU A N 1
ATOM 957 C CA . LEU A 1 119 ? -3.585 -9.361 20.857 1.00 90.75 119 LEU A CA 1
ATOM 958 C C . LEU A 1 119 ? -5.016 -9.692 21.289 1.00 90.75 119 LEU A C 1
ATOM 960 O O . LEU A 1 119 ? -5.403 -9.407 22.422 1.00 90.75 119 LEU A O 1
ATOM 964 N N . GLU A 1 120 ? -5.795 -10.329 20.421 1.00 90.12 120 GLU A N 1
ATOM 965 C CA . GLU A 1 120 ? -7.133 -10.806 20.743 1.00 90.12 120 GLU A CA 1
ATOM 966 C C . GLU A 1 120 ? -7.077 -11.831 21.880 1.00 90.12 120 GLU A C 1
ATOM 968 O O . GLU A 1 120 ? -7.797 -11.701 22.871 1.00 90.12 120 GLU A O 1
ATOM 973 N N . ALA A 1 121 ? -6.167 -12.804 21.796 1.00 89.25 121 ALA A N 1
ATOM 974 C CA . ALA A 1 121 ? -5.987 -13.814 22.829 1.00 89.25 121 ALA A CA 1
ATOM 975 C C . ALA A 1 121 ? -5.447 -13.250 24.153 1.00 89.25 121 ALA A C 1
ATOM 977 O O . ALA A 1 121 ? -5.874 -13.699 25.216 1.00 89.25 121 ALA A O 1
ATOM 978 N N . THR A 1 122 ? -4.528 -12.283 24.095 1.00 86.50 122 THR A N 1
ATOM 979 C CA . THR A 1 122 ? -3.773 -11.803 25.267 1.00 86.50 122 THR A CA 1
ATOM 980 C C . THR A 1 122 ? -4.431 -10.617 25.960 1.00 86.50 122 THR A C 1
ATOM 982 O O . THR A 1 122 ? -4.353 -10.501 27.177 1.00 86.50 122 THR A O 1
ATOM 985 N N . ILE A 1 123 ? -5.065 -9.717 25.208 1.00 88.56 123 ILE A N 1
ATOM 986 C CA . ILE A 1 123 ? -5.624 -8.469 25.744 1.00 88.56 123 ILE A CA 1
ATOM 987 C C . ILE A 1 123 ? -7.142 -8.527 25.723 1.00 88.56 123 ILE A C 1
ATOM 989 O O . ILE A 1 123 ? -7.782 -8.338 26.755 1.00 88.56 123 ILE A O 1
ATOM 993 N N . ARG A 1 124 ? -7.731 -8.810 24.557 1.00 86.06 124 ARG A N 1
ATOM 994 C CA . ARG A 1 124 ? -9.180 -8.685 24.380 1.00 86.06 124 ARG A CA 1
ATOM 995 C C . ARG A 1 124 ? -9.947 -9.750 25.156 1.00 86.06 124 ARG A C 1
ATOM 997 O O . ARG A 1 124 ? -10.855 -9.402 25.900 1.00 86.06 124 ARG A O 1
ATOM 1004 N N . ARG A 1 125 ? -9.558 -11.025 25.052 1.00 89.06 125 ARG A N 1
ATOM 1005 C CA . ARG A 1 125 ? -10.241 -12.122 25.759 1.00 89.06 125 ARG A CA 1
ATOM 1006 C C . ARG A 1 125 ? -10.162 -11.988 27.288 1.00 89.06 125 ARG A C 1
ATOM 1008 O O . ARG A 1 125 ? -11.203 -12.149 27.924 1.00 89.06 125 ARG A O 1
ATOM 1015 N N . PRO A 1 126 ? -9.007 -11.662 27.907 1.00 92.06 126 PRO A N 1
ATOM 1016 C CA . PRO A 1 126 ? -8.960 -11.400 29.345 1.00 92.06 126 PRO A CA 1
ATOM 1017 C C . PRO A 1 126 ? -9.751 -10.157 29.747 1.00 92.06 126 PRO A C 1
ATOM 1019 O O . PRO A 1 126 ? -10.496 -10.220 30.719 1.00 92.06 126 PRO A O 1
ATOM 1022 N N . ALA A 1 127 ? -9.673 -9.067 28.976 1.00 90.12 127 ALA A N 1
ATOM 1023 C CA . ALA A 1 127 ? -10.448 -7.858 29.257 1.00 90.12 127 ALA A CA 1
ATOM 1024 C C . ALA A 1 127 ? -11.965 -8.106 29.174 1.00 90.12 127 ALA A C 1
ATOM 1026 O O . ALA A 1 127 ? -12.719 -7.627 30.019 1.00 90.12 127 ALA A O 1
ATOM 1027 N N . GLU A 1 128 ? -12.428 -8.889 28.196 1.00 90.25 128 GLU A N 1
ATOM 1028 C CA . GLU A 1 128 ? -13.831 -9.303 28.085 1.00 90.25 128 GLU A CA 1
ATOM 1029 C C . GLU A 1 128 ? -14.248 -10.202 29.260 1.00 90.25 128 GLU A C 1
ATOM 1031 O O . GLU A 1 128 ? -15.328 -10.013 29.821 1.00 90.25 128 GLU A O 1
ATOM 1036 N N . ALA A 1 129 ? -13.383 -11.126 29.692 1.00 91.06 129 ALA A N 1
ATOM 1037 C CA . ALA A 1 129 ? -13.635 -11.962 30.864 1.00 91.06 129 ALA A CA 1
ATOM 1038 C C . ALA A 1 129 ? -13.703 -11.142 32.167 1.00 91.06 129 ALA A C 1
ATOM 1040 O O . ALA A 1 129 ? -14.586 -11.373 32.997 1.00 91.06 129 ALA A O 1
ATOM 1041 N N . GLU A 1 130 ? -12.813 -10.163 32.348 1.00 90.88 130 GLU A N 1
ATOM 1042 C CA . GLU A 1 130 ? -12.829 -9.244 33.491 1.00 90.88 130 GLU A CA 1
ATOM 1043 C C . GLU A 1 130 ? -14.069 -8.356 33.490 1.00 90.88 130 GLU A C 1
ATOM 1045 O O . GLU A 1 130 ? -14.731 -8.234 34.523 1.00 90.88 130 GLU A O 1
ATOM 1050 N N . LYS A 1 131 ? -14.433 -7.795 32.331 1.00 92.00 131 LYS A N 1
ATOM 1051 C CA . LYS A 1 131 ? -15.659 -7.011 32.168 1.00 92.00 131 LYS A CA 1
ATOM 1052 C C . LYS A 1 131 ? -16.887 -7.838 32.540 1.00 92.00 131 LYS A C 1
ATOM 1054 O O . LYS A 1 131 ? -17.683 -7.393 33.361 1.00 92.00 131 LYS A O 1
ATOM 1059 N N . TYR A 1 132 ? -17.008 -9.053 32.006 1.00 92.31 132 TYR A N 1
ATOM 1060 C CA . TYR A 1 132 ? -18.124 -9.944 32.321 1.00 92.31 132 TYR A CA 1
ATOM 1061 C C . TYR A 1 132 ? -18.177 -10.290 33.816 1.00 92.31 132 TYR A C 1
ATOM 1063 O O . TYR A 1 132 ? -19.244 -10.257 34.432 1.00 92.31 132 TYR A O 1
ATOM 1071 N N . LYS A 1 133 ? -17.024 -10.570 34.437 1.00 93.06 133 LYS A N 1
ATOM 1072 C CA . LYS A 1 133 ? -16.936 -10.824 35.881 1.00 93.06 133 LYS A CA 1
ATOM 1073 C C . LYS A 1 133 ? -17.386 -9.607 36.694 1.00 93.06 133 LYS A C 1
ATOM 1075 O O . LYS A 1 133 ? -18.127 -9.772 37.661 1.00 93.06 133 LYS A O 1
ATOM 1080 N N . LEU A 1 134 ? -16.956 -8.404 36.315 1.00 93.94 134 LEU A N 1
ATOM 1081 C CA . LEU A 1 134 ? -17.316 -7.165 37.000 1.00 93.94 134 LEU A CA 1
ATOM 1082 C C . LEU A 1 134 ? -18.807 -6.845 36.847 1.00 93.94 134 LEU A C 1
ATOM 1084 O O . LEU A 1 134 ? -19.452 -6.516 37.839 1.00 93.94 134 LEU A O 1
ATOM 1088 N N . GLU A 1 135 ? -19.364 -6.997 35.645 1.00 92.62 135 GLU A N 1
ATOM 1089 C CA . GLU A 1 135 ? -20.799 -6.831 35.386 1.00 92.62 135 GLU A CA 1
ATOM 1090 C C . GLU A 1 135 ? -21.622 -7.806 36.229 1.00 92.62 135 GLU A C 1
ATOM 1092 O O . GLU A 1 135 ? -22.557 -7.388 36.909 1.00 92.62 135 GLU A O 1
ATOM 1097 N N . LYS A 1 136 ? -21.229 -9.086 36.290 1.00 94.19 136 LYS A N 1
ATOM 1098 C CA . LYS A 1 136 ? -21.920 -10.082 37.121 1.00 94.19 136 LYS A CA 1
ATOM 1099 C C . LYS A 1 136 ? -21.796 -9.803 38.615 1.00 94.19 136 LYS A C 1
ATOM 1101 O O . LYS A 1 136 ? -22.766 -9.991 39.344 1.00 94.19 136 LYS A O 1
ATOM 1106 N N . LEU A 1 137 ? -20.644 -9.321 39.082 1.00 94.44 137 LEU A N 1
ATOM 1107 C CA . LEU A 1 137 ? -20.476 -8.885 40.472 1.00 94.44 137 LEU A CA 1
ATOM 1108 C C . LEU A 1 137 ? -21.331 -7.652 40.788 1.00 94.44 137 LEU A C 1
ATOM 1110 O O . LEU A 1 137 ? -21.928 -7.583 41.860 1.00 94.44 137 LEU A O 1
ATOM 1114 N N . ALA A 1 138 ? -21.420 -6.689 39.871 1.00 93.94 138 ALA A N 1
ATOM 1115 C CA . ALA A 1 138 ? -22.264 -5.510 40.026 1.00 93.94 138 ALA A CA 1
ATOM 1116 C C . ALA A 1 138 ? -23.758 -5.876 40.029 1.00 93.94 138 ALA A C 1
ATOM 1118 O O . ALA A 1 138 ? -24.495 -5.404 40.894 1.00 93.94 138 ALA A O 1
ATOM 1119 N N . GLU A 1 139 ? -24.194 -6.763 39.129 1.00 93.94 139 GLU A N 1
ATOM 1120 C CA . GLU A 1 139 ? -25.551 -7.324 39.113 1.00 93.94 139 GLU A CA 1
ATOM 1121 C C . GLU A 1 139 ? -25.866 -8.064 40.418 1.00 93.94 139 GLU A C 1
ATOM 1123 O O . GLU A 1 139 ? -26.906 -7.811 41.027 1.00 93.94 139 GLU A O 1
ATOM 1128 N N . ALA A 1 140 ? -24.954 -8.919 40.891 1.00 94.62 140 ALA A N 1
ATOM 1129 C CA . ALA A 1 140 ? -25.113 -9.641 42.151 1.00 94.62 140 ALA A CA 1
ATOM 1130 C C . ALA A 1 140 ? -25.207 -8.688 43.353 1.00 94.62 140 ALA A C 1
ATOM 1132 O O . ALA A 1 140 ? -26.069 -8.862 44.212 1.00 94.62 140 ALA A O 1
ATOM 1133 N N . ASN A 1 141 ? -24.371 -7.647 43.402 1.00 94.69 141 ASN A N 1
ATOM 1134 C CA . ASN A 1 141 ? -24.428 -6.631 44.454 1.00 94.69 141 ASN A CA 1
ATOM 1135 C C . ASN A 1 141 ? -25.734 -5.835 44.414 1.00 94.69 141 ASN A C 1
ATOM 1137 O O . ASN A 1 141 ? -26.333 -5.608 45.463 1.00 94.69 141 ASN A O 1
ATOM 1141 N N . LYS A 1 142 ? -26.196 -5.439 43.222 1.00 94.38 142 LYS A N 1
ATOM 1142 C CA . LYS A 1 142 ? -27.482 -4.755 43.051 1.00 94.38 142 LYS A CA 1
ATOM 1143 C C . LYS A 1 142 ? -28.632 -5.628 43.550 1.00 94.38 142 LYS A C 1
ATOM 1145 O O . LYS A 1 142 ? -29.470 -5.143 44.302 1.00 94.38 142 LYS A O 1
ATOM 1150 N N . LEU A 1 143 ? -28.646 -6.906 43.169 1.00 95.25 143 LEU A N 1
ATOM 1151 C CA . LEU A 1 143 ? -29.660 -7.857 43.618 1.00 95.25 143 LEU A CA 1
ATOM 1152 C C . LEU A 1 143 ? -29.620 -8.037 45.140 1.00 95.25 143 LEU A C 1
ATOM 1154 O O . LEU A 1 143 ? -30.666 -8.009 45.776 1.00 95.25 143 LEU A O 1
ATOM 1158 N N . ARG A 1 144 ? -28.422 -8.162 45.727 1.00 94.69 144 ARG A N 1
ATOM 1159 C CA . ARG A 1 144 ? -28.246 -8.265 47.181 1.00 94.69 144 ARG A CA 1
ATOM 1160 C C . ARG A 1 144 ? -28.833 -7.056 47.907 1.00 94.69 144 ARG A C 1
ATOM 1162 O O . ARG A 1 144 ? -29.585 -7.249 48.848 1.00 94.69 144 ARG A O 1
ATOM 1169 N N . VAL A 1 145 ? -28.522 -5.839 47.456 1.00 95.88 145 VAL A N 1
ATOM 1170 C CA . VAL A 1 145 ? -29.031 -4.602 48.076 1.00 95.88 145 VAL A CA 1
ATOM 1171 C C . VAL A 1 145 ? -30.552 -4.499 47.952 1.00 95.88 145 VAL A C 1
ATOM 1173 O O . VAL A 1 145 ? -31.204 -4.086 48.902 1.00 95.88 145 VAL A O 1
ATOM 1176 N N . ILE A 1 146 ? -31.128 -4.896 46.811 1.00 95.38 146 ILE A N 1
ATOM 1177 C CA . ILE A 1 146 ? -32.588 -4.916 46.633 1.00 95.38 146 ILE A CA 1
ATOM 1178 C C . ILE A 1 146 ? -33.230 -5.924 47.589 1.00 95.38 146 ILE A C 1
ATOM 1180 O O . ILE A 1 146 ? -34.152 -5.558 48.306 1.00 95.38 146 ILE A O 1
ATOM 1184 N N . LEU A 1 147 ? -32.717 -7.156 47.646 1.00 95.25 147 LEU A N 1
ATOM 1185 C CA . LEU A 1 147 ? -33.240 -8.195 48.538 1.00 95.25 147 LEU A CA 1
ATOM 1186 C C . LEU A 1 147 ? -33.109 -7.810 50.015 1.00 95.25 147 LEU A C 1
ATOM 1188 O O . LEU A 1 147 ? -34.010 -8.086 50.797 1.00 95.25 147 LEU A O 1
ATOM 1192 N N . GLU A 1 148 ? -32.005 -7.172 50.401 1.00 94.44 148 GLU A N 1
ATOM 1193 C CA . GLU A 1 148 ? -31.795 -6.682 51.765 1.00 94.44 148 GLU A CA 1
ATOM 1194 C C . GLU A 1 148 ? -32.774 -5.552 52.107 1.00 94.44 148 GLU A C 1
ATOM 1196 O O . GLU A 1 148 ? -33.415 -5.602 53.153 1.00 94.44 148 GLU A O 1
ATOM 1201 N N . ALA A 1 149 ? -32.981 -4.599 51.193 1.00 95.00 149 ALA A N 1
ATOM 1202 C CA . ALA A 1 149 ? -33.964 -3.532 51.368 1.00 95.00 149 ALA A CA 1
ATOM 1203 C C . ALA A 1 149 ? -35.411 -4.058 51.406 1.00 95.00 149 ALA A C 1
ATOM 1205 O O . ALA A 1 149 ? -36.221 -3.575 52.195 1.00 95.00 149 ALA A O 1
ATOM 1206 N N . GLU A 1 150 ? -35.751 -5.055 50.584 1.00 93.94 150 GLU A N 1
ATOM 1207 C CA . GLU A 1 150 ? -37.055 -5.728 50.614 1.00 93.94 150 GLU A CA 1
ATOM 1208 C C . GLU A 1 150 ? -37.258 -6.494 51.925 1.00 93.94 150 GLU A C 1
ATOM 1210 O O . GLU A 1 150 ? -38.319 -6.384 52.539 1.00 93.94 150 GLU A O 1
ATOM 1215 N N . ALA A 1 151 ? -36.236 -7.219 52.390 1.00 94.94 151 ALA A N 1
ATOM 1216 C CA . ALA A 1 151 ? -36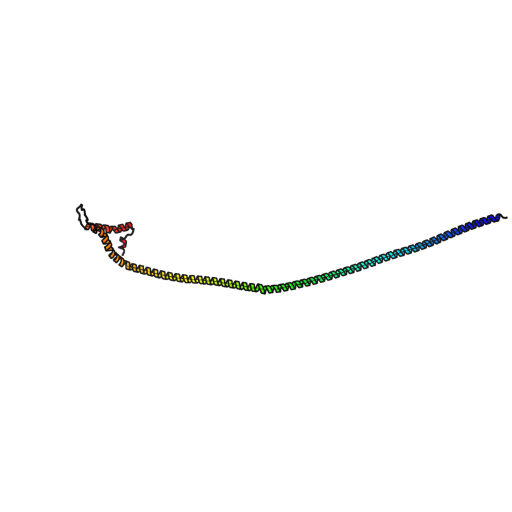.275 -7.928 53.664 1.00 94.94 151 ALA A CA 1
ATOM 1217 C C . ALA A 1 151 ? -36.420 -6.965 54.852 1.00 94.94 151 ALA A C 1
ATOM 1219 O O . ALA A 1 151 ? -37.192 -7.238 55.770 1.00 94.94 151 ALA A O 1
ATOM 1220 N N . GLU A 1 152 ? -35.724 -5.827 54.835 1.00 95.06 152 GLU A N 1
ATOM 1221 C CA . GLU A 1 152 ? -35.843 -4.795 55.866 1.00 95.06 152 GLU A CA 1
ATOM 1222 C C . GLU A 1 152 ? -37.220 -4.118 55.833 1.00 95.06 152 GLU A C 1
ATOM 1224 O O . GLU A 1 152 ? -37.850 -3.948 56.878 1.00 95.06 152 GLU A O 1
ATOM 1229 N N . ALA A 1 153 ? -37.743 -3.809 54.643 1.00 94.31 153 ALA A N 1
ATOM 1230 C CA . ALA A 1 153 ? -39.090 -3.270 54.487 1.00 94.31 153 ALA A CA 1
ATOM 1231 C C . ALA A 1 153 ? -40.160 -4.241 55.011 1.00 94.31 153 ALA A C 1
ATOM 1233 O O . ALA A 1 153 ? -41.086 -3.819 55.706 1.00 94.31 153 ALA A O 1
ATOM 1234 N N . GLU A 1 154 ? -40.026 -5.536 54.721 1.00 94.25 154 GLU A N 1
ATOM 1235 C CA . GLU A 1 154 ? -40.934 -6.567 55.225 1.00 94.25 154 GLU A CA 1
ATOM 1236 C C . GLU A 1 154 ? -40.807 -6.736 56.745 1.00 94.25 154 GLU A C 1
ATOM 1238 O O . GLU A 1 154 ? -41.813 -6.784 57.450 1.00 94.25 154 GLU A O 1
ATOM 1243 N N . ALA A 1 155 ? -39.585 -6.720 57.285 1.00 94.44 155 ALA A N 1
ATOM 1244 C CA . ALA A 1 155 ? -39.357 -6.764 58.727 1.00 94.44 155 ALA A CA 1
ATOM 1245 C C . ALA A 1 155 ? -39.996 -5.565 59.450 1.00 94.44 155 ALA A C 1
ATOM 1247 O O . ALA A 1 155 ? -40.615 -5.739 60.503 1.00 94.44 155 ALA A O 1
ATOM 1248 N N . ILE A 1 156 ? -39.893 -4.358 58.881 1.00 95.06 156 ILE A N 1
ATOM 1249 C CA . ILE A 1 156 ? -40.539 -3.151 59.413 1.00 95.06 156 ILE A CA 1
ATOM 1250 C C . ILE A 1 156 ? -42.063 -3.279 59.355 1.00 95.06 156 ILE A C 1
ATOM 1252 O O . ILE A 1 156 ? -42.720 -2.924 60.332 1.00 95.06 156 ILE A O 1
ATOM 1256 N N . LYS A 1 157 ? -42.636 -3.806 58.265 1.00 94.75 157 LYS A N 1
ATOM 1257 C CA . LYS A 1 157 ? -44.085 -4.047 58.172 1.00 94.75 157 LYS A CA 1
ATOM 1258 C C . LYS A 1 157 ? -44.564 -5.020 59.238 1.00 94.75 157 LYS A C 1
ATOM 1260 O O . LYS A 1 157 ? -45.449 -4.665 60.006 1.00 94.75 157 LYS A O 1
ATOM 1265 N N . VAL A 1 158 ? -43.944 -6.196 59.338 1.00 95.44 158 VAL A N 1
ATOM 1266 C CA . VAL A 1 158 ? -44.323 -7.223 60.321 1.00 95.44 158 VAL A CA 1
ATOM 1267 C C . VAL A 1 158 ? -44.191 -6.683 61.745 1.00 95.44 158 VAL A C 1
ATOM 1269 O O . VAL A 1 158 ? -45.069 -6.898 62.581 1.00 95.44 158 VAL A O 1
ATOM 1272 N N . ARG A 1 159 ? -43.122 -5.931 62.032 1.00 93.88 159 ARG A N 1
ATOM 1273 C CA . ARG A 1 159 ? -42.942 -5.278 63.332 1.00 93.88 159 ARG A CA 1
ATOM 1274 C C . ARG A 1 159 ? -44.005 -4.211 63.589 1.00 93.88 159 ARG A C 1
ATOM 1276 O O . ARG A 1 159 ? -44.571 -4.186 64.676 1.00 93.88 159 ARG A O 1
ATOM 1283 N N . GLY A 1 160 ? -44.295 -3.367 62.603 1.00 94.94 160 GLY A N 1
ATOM 1284 C CA . GLY A 1 160 ? -45.324 -2.333 62.689 1.00 94.94 160 GLY A CA 1
ATOM 1285 C C . GLY A 1 160 ? -46.723 -2.915 62.888 1.00 94.94 160 GLY A C 1
ATOM 1286 O O . GLY A 1 160 ? -47.481 -2.407 63.708 1.00 94.94 160 GLY A O 1
ATOM 1287 N N . GLU A 1 161 ? -47.051 -4.016 62.213 1.00 94.00 161 GLU A N 1
ATOM 1288 C CA . GLU A 1 161 ? -48.300 -4.760 62.403 1.00 94.00 161 GLU A CA 1
ATOM 1289 C C . GLU A 1 161 ? -48.383 -5.382 63.800 1.00 94.00 161 GLU A C 1
ATOM 1291 O O . GLU A 1 161 ? -49.413 -5.262 64.466 1.00 94.00 161 GLU A O 1
ATOM 1296 N N . ALA A 1 162 ? -47.296 -5.992 64.282 1.00 93.31 162 ALA A N 1
ATOM 1297 C CA . ALA A 1 162 ? -47.232 -6.551 65.629 1.00 93.31 162 ALA A CA 1
ATOM 1298 C C . ALA A 1 162 ? -47.379 -5.467 66.713 1.00 93.31 162 ALA A C 1
ATOM 1300 O O . ALA A 1 162 ? -48.125 -5.651 67.677 1.00 93.31 162 ALA A O 1
ATOM 1301 N N . GLU A 1 163 ? -46.713 -4.321 66.549 1.00 93.62 163 GLU A N 1
ATOM 1302 C CA . GLU A 1 163 ? -46.821 -3.169 67.450 1.00 93.62 163 GLU A CA 1
ATOM 1303 C C . GLU A 1 163 ? -48.228 -2.556 67.406 1.00 93.62 163 GLU A C 1
ATOM 1305 O O . GLU A 1 163 ? -48.822 -2.311 68.458 1.00 93.62 163 GLU A O 1
ATOM 1310 N N . ALA A 1 164 ? -48.810 -2.382 66.217 1.00 93.25 164 ALA A N 1
ATOM 1311 C CA . ALA A 1 164 ? -50.178 -1.898 66.055 1.00 93.25 164 ALA A CA 1
ATOM 1312 C C . ALA A 1 164 ? -51.198 -2.841 66.710 1.00 93.25 164 ALA A C 1
ATOM 1314 O O . ALA A 1 164 ? -52.096 -2.379 67.416 1.00 93.25 164 ALA A O 1
ATOM 1315 N N . PHE A 1 165 ? -51.041 -4.157 66.540 1.00 93.56 165 PHE A N 1
ATOM 1316 C CA . PHE A 1 165 ? -51.891 -5.155 67.186 1.00 93.56 165 PHE A CA 1
ATOM 1317 C C . PHE A 1 165 ? -51.752 -5.118 68.713 1.00 93.56 165 PHE A C 1
ATOM 1319 O O . PHE A 1 165 ? -52.758 -5.131 69.423 1.00 93.56 165 PHE A O 1
ATOM 1326 N N . ALA A 1 166 ? -50.524 -5.013 69.230 1.00 93.06 166 ALA A N 1
ATOM 1327 C CA . ALA A 1 166 ? -50.268 -4.905 70.664 1.00 93.06 166 ALA A CA 1
ATOM 1328 C C . ALA A 1 166 ? -50.883 -3.631 71.266 1.00 93.06 166 ALA A C 1
ATOM 1330 O O . ALA A 1 166 ? -51.523 -3.694 72.319 1.00 93.06 166 ALA A O 1
ATOM 1331 N N . ILE A 1 167 ? -50.741 -2.486 70.587 1.00 93.56 167 ILE A N 1
ATOM 1332 C CA . ILE A 1 167 ? -51.355 -1.219 70.999 1.00 93.56 167 ILE A CA 1
ATOM 1333 C C . ILE A 1 167 ? -52.878 -1.335 70.954 1.00 93.56 167 ILE A C 1
ATOM 1335 O O . ILE A 1 167 ? -53.525 -1.007 71.941 1.00 93.56 167 ILE A O 1
ATOM 1339 N N . ALA A 1 168 ? -53.462 -1.859 69.874 1.00 92.88 168 ALA A N 1
ATOM 1340 C CA . ALA A 1 168 ? -54.909 -2.031 69.759 1.00 92.88 168 ALA A CA 1
ATOM 1341 C C . ALA A 1 168 ? -55.472 -2.948 70.857 1.00 92.88 168 ALA A C 1
ATOM 1343 O O . ALA A 1 168 ? -56.491 -2.624 71.469 1.00 92.88 168 ALA A O 1
ATOM 1344 N N . ALA A 1 169 ? -54.795 -4.062 71.152 1.00 93.19 169 ALA A N 1
ATOM 1345 C CA . ALA A 1 169 ? -55.174 -4.968 72.231 1.00 93.19 169 ALA A CA 1
ATOM 1346 C C . ALA A 1 169 ? -55.088 -4.284 73.604 1.00 93.19 169 ALA A C 1
ATOM 1348 O O . ALA A 1 169 ? -56.018 -4.397 74.406 1.00 93.19 169 ALA A O 1
ATOM 1349 N N . LYS A 1 170 ? -54.014 -3.524 73.859 1.00 92.62 170 LYS A N 1
ATOM 1350 C CA . LYS A 1 170 ? -53.843 -2.755 75.097 1.00 92.62 170 LYS A CA 1
ATOM 1351 C C . LYS A 1 170 ? -54.907 -1.665 75.236 1.00 92.62 170 LYS A C 1
ATOM 1353 O O . LYS A 1 170 ? -55.560 -1.598 76.270 1.00 92.62 170 LYS A O 1
ATOM 1358 N N . SER A 1 171 ? -55.137 -0.866 74.197 1.00 91.38 171 SER A N 1
ATOM 1359 C CA . SER A 1 171 ? -56.154 0.189 74.184 1.00 91.38 171 SER A CA 1
ATOM 1360 C C . SER A 1 171 ? -57.565 -0.373 74.338 1.00 91.38 171 SER A C 1
ATOM 1362 O O . SER A 1 171 ? -58.379 0.223 75.036 1.00 91.38 171 SER A O 1
ATOM 1364 N N . LYS A 1 172 ? -57.862 -1.542 73.756 1.00 93.50 172 LYS A N 1
ATOM 1365 C CA . LYS A 1 172 ? -59.136 -2.237 73.976 1.00 93.50 172 LYS A CA 1
ATOM 1366 C C . LYS A 1 172 ? -59.282 -2.691 75.428 1.00 93.50 172 LYS A C 1
ATOM 1368 O O . LYS A 1 172 ? -60.325 -2.452 76.026 1.00 93.50 172 LYS A O 1
ATOM 1373 N N . ALA A 1 173 ? -58.240 -3.284 76.010 1.00 91.12 173 ALA A N 1
ATOM 1374 C CA . ALA A 1 173 ? -58.245 -3.683 77.416 1.00 91.12 173 ALA A CA 1
ATOM 1375 C C . ALA A 1 173 ? -58.402 -2.476 78.361 1.00 91.12 173 ALA A C 1
ATOM 1377 O O . ALA A 1 173 ? -59.154 -2.545 79.332 1.00 91.12 173 ALA A O 1
ATOM 1378 N N . GLU A 1 174 ? -57.741 -1.354 78.067 1.00 89.56 174 GLU A N 1
ATOM 1379 C CA . GLU A 1 174 ? -57.887 -0.094 78.805 1.00 89.56 174 GLU A CA 1
ATOM 1380 C C . GLU A 1 174 ? -59.297 0.492 78.657 1.00 89.56 174 GLU A C 1
ATOM 1382 O O . GLU A 1 174 ? -59.892 0.899 79.656 1.00 89.56 174 GLU A O 1
ATOM 1387 N N . ALA A 1 175 ? -59.868 0.480 77.448 1.00 89.25 175 ALA A N 1
ATOM 1388 C CA . ALA A 1 175 ? -61.235 0.927 77.195 1.00 89.25 175 ALA A CA 1
ATOM 1389 C C . ALA A 1 175 ? -62.266 0.058 77.933 1.00 89.25 175 ALA A C 1
ATOM 1391 O O . ALA A 1 175 ? -63.169 0.592 78.573 1.00 89.25 175 ALA A O 1
ATOM 1392 N N . GLU A 1 176 ? -62.111 -1.268 77.919 1.00 90.00 176 GLU A N 1
ATOM 1393 C CA . GLU A 1 176 ? -62.959 -2.197 78.676 1.00 90.00 176 GLU A CA 1
ATOM 1394 C C . GLU A 1 176 ? -62.813 -1.999 80.191 1.00 90.00 176 GLU A C 1
ATOM 1396 O O . GLU A 1 176 ? -63.812 -2.006 80.913 1.00 90.00 176 GLU A O 1
ATOM 1401 N N . GLN A 1 177 ? -61.592 -1.776 80.693 1.00 90.00 177 GLN A N 1
ATOM 1402 C CA . GLN A 1 177 ? -61.380 -1.431 82.100 1.00 90.00 177 GLN A CA 1
ATOM 1403 C C . GLN A 1 177 ? -62.042 -0.104 82.470 1.00 90.00 177 GLN A C 1
ATOM 1405 O O . GLN A 1 177 ? -62.666 -0.020 83.527 1.00 90.00 177 GLN A O 1
ATOM 1410 N N . MET A 1 178 ? -61.917 0.933 81.638 1.00 84.75 178 MET A N 1
ATOM 1411 C CA . MET A 1 178 ? -62.576 2.218 81.877 1.00 84.75 178 MET A CA 1
ATOM 1412 C C . MET A 1 178 ? -64.096 2.092 81.816 1.00 84.75 178 MET A C 1
ATOM 1414 O O . MET A 1 178 ? -64.761 2.683 82.658 1.00 84.75 178 MET A O 1
ATOM 1418 N N . ALA A 1 179 ? -64.646 1.296 80.897 1.00 87.12 179 ALA A N 1
ATOM 1419 C CA . ALA A 1 179 ? -66.080 1.037 80.810 1.00 87.12 179 ALA A CA 1
ATOM 1420 C C . ALA A 1 179 ? -66.603 0.322 82.064 1.00 87.12 179 ALA A C 1
ATOM 1422 O O . ALA A 1 179 ? -67.560 0.789 82.676 1.00 87.12 179 ALA A O 1
ATOM 1423 N N . LYS A 1 180 ? -65.921 -0.740 82.516 1.00 88.44 180 LYS A N 1
ATOM 1424 C CA . LYS A 1 180 ? -66.268 -1.446 83.761 1.00 88.44 180 LYS A CA 1
ATOM 1425 C C . LYS A 1 180 ? -66.124 -0.558 84.992 1.00 88.44 180 LYS A C 1
ATOM 1427 O O . LYS A 1 180 ? -66.956 -0.621 85.889 1.00 88.44 180 LYS A O 1
ATOM 1432 N N . LYS A 1 181 ? -65.093 0.295 85.042 1.00 82.44 181 LYS A N 1
ATOM 1433 C CA . LYS A 1 181 ? -64.982 1.326 86.082 1.00 82.44 181 LYS A CA 1
ATOM 1434 C C . LYS A 1 181 ? -66.167 2.288 85.989 1.00 82.44 181 LYS A C 1
ATOM 1436 O O . LYS A 1 181 ? -66.834 2.490 86.987 1.00 82.44 181 LYS A O 1
ATOM 1441 N N . ALA A 1 182 ? -66.495 2.832 84.822 1.00 81.44 182 ALA A N 1
ATOM 1442 C CA . ALA A 1 182 ? -67.630 3.742 84.666 1.00 81.44 182 ALA A CA 1
ATOM 1443 C C . ALA A 1 182 ? -68.969 3.103 85.087 1.00 81.44 182 ALA A C 1
ATOM 1445 O O . ALA A 1 182 ? -69.782 3.771 85.723 1.00 81.44 182 ALA A O 1
ATOM 1446 N N . GLU A 1 183 ? -69.176 1.818 84.793 1.00 81.12 183 GLU A N 1
ATOM 1447 C CA . GLU A 1 183 ? -70.343 1.037 85.216 1.00 81.12 183 GLU A CA 1
ATOM 1448 C C . GLU A 1 183 ? -70.371 0.818 86.735 1.00 81.12 183 GLU A C 1
ATOM 1450 O O . GLU A 1 183 ? -71.367 1.148 87.377 1.00 81.12 183 GLU A O 1
ATOM 1455 N N . ALA A 1 184 ? -69.249 0.400 87.332 1.00 79.94 184 ALA A N 1
ATOM 1456 C CA . ALA A 1 184 ? -69.119 0.256 88.781 1.00 79.94 184 ALA A CA 1
ATOM 1457 C C . ALA A 1 184 ? -69.365 1.583 89.515 1.00 79.94 184 ALA A C 1
ATOM 1459 O O . ALA A 1 184 ? -70.041 1.608 90.534 1.00 79.94 184 ALA A O 1
ATOM 1460 N N . TRP A 1 185 ? -68.879 2.707 88.978 1.00 74.00 185 TRP A N 1
ATOM 1461 C CA . TRP A 1 185 ? -69.142 4.047 89.516 1.00 74.00 185 TRP A CA 1
ATOM 1462 C C . TRP A 1 185 ? -70.589 4.502 89.307 1.00 74.00 185 TRP A C 1
ATOM 1464 O O . TRP A 1 185 ? -71.037 5.406 90.008 1.00 74.00 185 TRP A O 1
ATOM 1474 N N . ARG A 1 186 ? -71.323 3.926 88.347 1.00 71.25 186 ARG A N 1
ATOM 1475 C CA . ARG A 1 186 ? -72.751 4.195 88.143 1.00 71.25 186 ARG A CA 1
ATOM 1476 C C . ARG A 1 186 ? -73.587 3.502 89.215 1.00 71.25 186 ARG A C 1
ATOM 1478 O O . ARG A 1 186 ? -74.440 4.157 89.797 1.00 71.25 186 ARG A O 1
ATOM 1485 N N . GLU A 1 187 ? -73.281 2.245 89.528 1.00 73.56 187 GLU A N 1
ATOM 1486 C CA . GLU A 1 187 ? -73.903 1.518 90.646 1.00 73.56 187 GLU A CA 1
ATOM 1487 C C . GLU A 1 187 ? -73.503 2.113 92.004 1.00 73.56 187 GLU A C 1
ATOM 1489 O O . GLU A 1 187 ? -74.351 2.340 92.863 1.00 73.56 187 GLU A O 1
ATOM 1494 N N . TYR A 1 188 ? -72.228 2.486 92.172 1.00 64.56 188 TYR A N 1
ATOM 1495 C CA . TYR A 1 188 ? -71.776 3.214 93.360 1.00 64.56 188 TYR A CA 1
ATOM 1496 C C . TYR A 1 188 ? -72.372 4.620 93.459 1.00 64.56 188 TYR A C 1
ATOM 1498 O O . TYR A 1 188 ? -72.339 5.189 94.541 1.00 64.56 188 TYR A O 1
ATOM 1506 N N . ARG A 1 189 ? -72.914 5.207 92.381 1.00 62.34 189 ARG A N 1
ATOM 1507 C CA . ARG A 1 189 ? -73.468 6.568 92.407 1.00 62.34 189 ARG A CA 1
ATOM 1508 C C . ARG A 1 189 ? -74.686 6.649 93.319 1.00 62.34 189 ARG A C 1
ATOM 1510 O O . ARG A 1 189 ? -74.760 7.580 94.104 1.00 62.34 189 ARG A O 1
ATOM 1517 N N . GLU A 1 190 ? -75.597 5.682 93.266 1.00 61.03 190 GLU A N 1
ATOM 1518 C CA . GLU A 1 190 ? -76.796 5.694 94.118 1.00 61.03 190 GLU A CA 1
ATOM 1519 C C . GLU A 1 190 ? -76.442 5.507 95.601 1.00 61.03 190 GLU A C 1
ATOM 1521 O O . GLU A 1 190 ? -76.945 6.241 96.449 1.00 61.03 190 GLU A O 1
ATOM 1526 N N . ALA A 1 191 ? -75.500 4.613 95.921 1.00 60.16 191 ALA A N 1
ATOM 1527 C CA . ALA A 1 191 ? -75.054 4.384 97.298 1.00 60.16 191 ALA A CA 1
ATOM 1528 C C . ALA A 1 191 ? -74.144 5.508 97.840 1.00 60.16 191 ALA A C 1
ATOM 1530 O O . ALA A 1 191 ? -74.322 5.963 98.969 1.00 60.16 191 ALA A O 1
ATOM 1531 N N . ALA A 1 192 ? -73.200 6.007 97.035 1.00 60.69 192 ALA A N 1
ATOM 1532 C CA . ALA A 1 192 ? -72.272 7.067 97.430 1.00 60.69 192 ALA A CA 1
ATOM 1533 C C . ALA A 1 192 ? -72.945 8.440 97.508 1.00 60.69 192 ALA A C 1
ATOM 1535 O O . ALA A 1 192 ? -72.515 9.267 98.304 1.00 60.69 192 ALA A O 1
ATOM 1536 N N . MET A 1 193 ? -73.998 8.706 96.725 1.00 61.31 193 MET A N 1
ATOM 1537 C CA . MET A 1 193 ? -74.730 9.970 96.839 1.00 61.31 193 MET A CA 1
ATOM 1538 C C . MET A 1 193 ? -75.510 10.031 98.156 1.00 61.31 193 MET A C 1
ATOM 1540 O O . MET A 1 193 ? -75.545 11.092 98.765 1.00 61.31 193 MET A O 1
ATOM 1544 N N . VAL A 1 194 ? -76.050 8.905 98.640 1.00 63.44 194 VAL A N 1
ATOM 1545 C CA . VAL A 1 194 ? -76.711 8.808 99.955 1.00 63.44 194 VAL A CA 1
ATOM 1546 C C . VAL A 1 194 ? -75.703 8.929 101.102 1.00 63.44 194 VAL A C 1
ATOM 1548 O O . VAL A 1 194 ? -75.946 9.692 102.036 1.00 63.44 194 VAL A O 1
ATOM 1551 N N . ASP A 1 195 ? -74.558 8.250 101.012 1.00 62.62 195 ASP A N 1
ATOM 1552 C CA . ASP A 1 195 ? -73.506 8.288 102.040 1.00 62.62 195 ASP A CA 1
ATOM 1553 C C . ASP A 1 195 ? -72.826 9.670 102.120 1.00 62.62 195 ASP A C 1
ATOM 1555 O O . ASP A 1 195 ? -72.678 10.250 103.194 1.00 62.62 195 ASP A O 1
ATOM 1559 N N . MET A 1 196 ? -72.531 10.289 100.969 1.00 62.28 196 MET A N 1
ATOM 1560 C CA . MET A 1 196 ? -72.003 11.655 100.916 1.00 62.28 196 MET A CA 1
ATOM 1561 C C . MET A 1 196 ? -73.039 12.684 101.391 1.00 62.28 196 MET A C 1
ATOM 1563 O O . MET A 1 196 ? -72.654 13.669 102.019 1.00 62.28 196 MET A O 1
ATOM 1567 N N . LEU A 1 197 ? -74.344 12.476 101.154 1.00 61.38 197 LEU A N 1
ATOM 1568 C CA . LEU A 1 197 ? -75.398 13.330 101.716 1.00 61.38 197 LEU A CA 1
ATOM 1569 C C . LEU A 1 197 ? -75.454 13.199 103.244 1.00 61.38 197 LEU A C 1
ATOM 1571 O O . LEU A 1 197 ? -75.501 14.216 103.926 1.00 61.38 197 LEU A O 1
ATOM 1575 N N . LEU A 1 198 ? -75.396 11.975 103.781 1.00 68.06 198 LEU A N 1
ATOM 1576 C CA . LEU A 1 198 ? -75.367 11.688 105.222 1.00 68.06 198 LEU A CA 1
ATOM 1577 C C . LEU A 1 198 ? -74.154 12.312 105.926 1.00 68.06 198 LEU A C 1
ATOM 1579 O O . LEU A 1 198 ? -74.288 12.785 107.052 1.00 68.06 198 LEU A O 1
ATOM 1583 N N . ASP A 1 199 ? -73.005 12.372 105.254 1.00 71.00 199 ASP A N 1
ATOM 1584 C CA . ASP A 1 199 ? -71.760 12.908 105.814 1.00 71.00 199 ASP A CA 1
ATOM 1585 C C . ASP A 1 199 ? -71.613 14.437 105.628 1.00 71.00 199 ASP A C 1
ATOM 1587 O O . ASP A 1 199 ? -70.939 15.130 106.401 1.00 71.00 199 ASP A O 1
ATOM 1591 N N . THR A 1 200 ? -72.271 15.007 104.610 1.00 73.38 200 THR A N 1
ATOM 1592 C CA . THR A 1 200 ? -72.274 16.459 104.342 1.00 73.38 200 THR A CA 1
ATOM 1593 C C . THR A 1 200 ? -73.440 17.199 104.999 1.00 73.38 200 THR A C 1
ATOM 1595 O O . THR A 1 200 ? -73.269 18.364 105.363 1.00 73.38 200 THR A O 1
ATOM 1598 N N . LEU A 1 201 ? -74.580 16.543 105.244 1.00 70.44 201 LEU A N 1
ATOM 1599 C CA . LEU A 1 201 ? -75.741 17.105 105.953 1.00 70.44 201 LEU A CA 1
ATOM 1600 C C . LEU A 1 201 ? -75.377 17.716 107.319 1.00 70.44 201 LEU A C 1
ATOM 1602 O O . LEU A 1 201 ? -75.775 18.855 107.566 1.00 70.44 201 LEU A O 1
ATOM 1606 N N . PRO A 1 202 ? -74.587 17.053 108.188 1.00 74.38 202 PRO A N 1
ATOM 1607 C CA . PRO A 1 202 ? -74.178 17.619 109.470 1.00 74.38 202 PRO A CA 1
ATOM 1608 C C . PRO A 1 202 ? -73.275 18.844 109.314 1.00 74.38 202 PRO A C 1
ATOM 1610 O O . PRO A 1 202 ? -73.380 19.777 110.102 1.00 74.38 202 PRO A O 1
ATOM 1613 N N . LYS A 1 203 ? -72.408 18.871 108.291 1.00 75.44 203 LYS A N 1
ATOM 1614 C CA . LYS A 1 203 ? -71.485 19.989 108.025 1.00 75.44 203 LYS A CA 1
ATOM 1615 C C . LYS A 1 203 ? -72.236 21.214 107.510 1.00 75.44 203 LYS A C 1
ATOM 1617 O O . LYS A 1 203 ? -71.987 22.318 107.981 1.00 75.44 203 LYS A O 1
ATOM 1622 N N . VAL A 1 204 ? -73.202 21.014 106.611 1.00 71.94 204 VAL A N 1
ATOM 1623 C CA . VAL A 1 204 ? -74.094 22.084 106.141 1.00 71.94 204 VAL A CA 1
ATOM 1624 C C . VAL A 1 204 ? -74.991 22.570 107.280 1.00 71.94 204 VAL A C 1
ATOM 1626 O O . VAL A 1 204 ? -75.118 23.773 107.475 1.00 71.94 204 VAL A O 1
ATOM 1629 N N . ALA A 1 205 ? -75.557 21.669 108.087 1.00 68.81 205 ALA A N 1
ATOM 1630 C CA . ALA A 1 205 ? -76.341 22.048 109.261 1.00 68.81 205 ALA A CA 1
ATOM 1631 C C . ALA A 1 205 ? -75.507 22.828 110.295 1.00 68.81 205 ALA A C 1
ATOM 1633 O O . ALA A 1 205 ? -75.996 23.808 110.853 1.00 68.81 205 ALA A O 1
ATOM 1634 N N . ALA A 1 206 ? -74.247 22.441 110.520 1.00 70.81 206 ALA A N 1
ATOM 1635 C CA . ALA A 1 206 ? -73.325 23.137 111.415 1.00 70.81 206 ALA A CA 1
ATOM 1636 C C . ALA A 1 206 ? -72.932 24.527 110.892 1.00 70.81 206 ALA A C 1
ATOM 1638 O O . ALA A 1 206 ? -72.936 25.478 111.666 1.00 70.81 206 ALA A O 1
ATOM 1639 N N . GLU A 1 207 ? -72.656 24.671 109.594 1.00 72.56 207 GLU A N 1
ATOM 1640 C CA . GLU A 1 207 ? -72.367 25.969 108.962 1.00 72.56 207 GLU A CA 1
ATOM 1641 C C . GLU A 1 207 ? -73.590 26.893 108.946 1.00 72.56 207 GLU A C 1
ATOM 1643 O O . GLU A 1 207 ? -73.482 28.082 109.231 1.00 72.56 207 GLU A O 1
ATOM 1648 N N . VAL A 1 208 ? -74.790 26.353 108.717 1.00 69.50 208 VAL A N 1
ATOM 1649 C CA . VAL A 1 208 ? -76.039 27.127 108.811 1.00 69.50 208 VAL A CA 1
ATOM 1650 C C . VAL A 1 208 ? -76.355 27.512 110.266 1.00 69.50 208 VAL A C 1
ATOM 1652 O O . VAL A 1 208 ? -76.923 28.577 110.514 1.00 69.50 208 VAL A O 1
ATOM 1655 N N . ALA A 1 209 ? -75.957 26.698 111.249 1.00 65.88 209 ALA A N 1
ATOM 1656 C CA . ALA A 1 209 ? -76.113 26.993 112.675 1.00 65.88 209 ALA A CA 1
ATOM 1657 C C . ALA A 1 209 ? -74.985 27.866 113.264 1.00 65.88 209 ALA A C 1
ATOM 1659 O O . ALA A 1 209 ? -75.166 28.454 114.334 1.00 65.88 209 ALA A O 1
ATOM 1660 N N . ALA A 1 210 ? -73.836 27.999 112.594 1.00 71.25 210 ALA A N 1
ATOM 1661 C CA . ALA A 1 210 ? -72.695 28.770 113.090 1.00 71.25 210 ALA A CA 1
ATOM 1662 C C . AL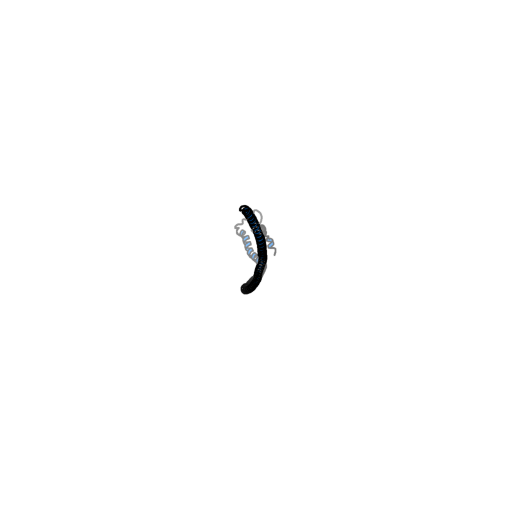A A 1 210 ? -73.018 30.265 113.329 1.00 71.25 210 ALA A C 1
ATOM 1664 O O . ALA A 1 210 ? -72.667 30.775 114.401 1.00 71.25 210 ALA A O 1
ATOM 1665 N N . PRO A 1 211 ? -73.764 30.966 112.447 1.00 66.56 211 PRO A N 1
ATOM 1666 C CA . PRO A 1 211 ? -74.219 32.334 112.706 1.00 66.56 211 PRO A CA 1
ATOM 1667 C C . PRO A 1 211 ? -75.177 32.438 113.903 1.00 66.56 211 PRO A C 1
ATOM 1669 O O . PRO A 1 211 ? -75.152 33.432 114.628 1.00 66.56 211 PRO A O 1
ATOM 1672 N N . LEU A 1 212 ? -75.990 31.402 114.153 1.00 61.47 212 LEU A N 1
ATOM 1673 C CA . LEU A 1 212 ? -76.904 31.341 115.301 1.00 61.47 212 LEU A CA 1
ATOM 1674 C C . LEU A 1 212 ? -76.151 31.115 116.619 1.00 61.47 212 LEU A C 1
ATOM 1676 O O . LEU A 1 212 ? -76.500 31.713 117.634 1.00 61.47 212 LEU A O 1
ATOM 1680 N N . SER A 1 213 ? -75.091 30.299 116.606 1.00 66.31 213 SER A N 1
ATOM 1681 C CA . SER A 1 213 ? -74.279 30.013 117.796 1.00 66.31 213 SER A CA 1
ATOM 1682 C C . SER A 1 213 ? -73.369 31.177 118.214 1.00 66.31 213 SER A C 1
ATOM 1684 O O . SER A 1 213 ? -73.002 31.260 119.387 1.00 66.31 213 SER A O 1
ATOM 1686 N N . GLN A 1 214 ? -72.976 32.067 117.295 1.00 66.25 214 GLN A N 1
ATOM 1687 C CA . GLN A 1 214 ? -72.127 33.228 117.610 1.00 66.25 214 GLN A CA 1
ATOM 1688 C C . GLN A 1 214 ? -72.912 34.447 118.125 1.00 66.25 214 GLN A C 1
ATOM 1690 O O . GLN A 1 214 ? -72.319 35.384 118.669 1.00 66.25 214 GLN A O 1
ATOM 1695 N N . ALA A 1 215 ? -74.244 34.442 118.027 1.00 58.47 215 ALA A N 1
ATOM 1696 C CA . ALA A 1 215 ? -75.081 35.524 118.525 1.00 58.47 215 ALA A CA 1
ATOM 1697 C C . ALA A 1 215 ? -75.250 35.448 120.057 1.00 58.47 215 ALA A C 1
ATOM 1699 O O . ALA A 1 215 ? -76.243 34.950 120.578 1.00 58.47 215 ALA A O 1
ATOM 1700 N N . LYS A 1 216 ? -74.286 35.996 120.810 1.00 58.41 216 LYS A N 1
ATOM 1701 C CA . LYS A 1 216 ? -74.323 36.047 122.291 1.00 58.41 216 LYS A CA 1
ATOM 1702 C C . LYS A 1 216 ? -75.508 36.831 122.881 1.00 58.41 216 LYS A C 1
ATOM 1704 O O . LYS A 1 216 ? -75.806 36.671 124.061 1.00 58.41 216 LYS A O 1
ATOM 1709 N N . LYS A 1 217 ? -76.171 37.689 122.097 1.00 51.72 217 LYS A N 1
ATOM 1710 C CA . LYS A 1 217 ? -77.390 38.411 122.493 1.00 51.72 217 LYS A CA 1
ATOM 1711 C C . LYS A 1 217 ? -78.176 38.837 121.254 1.00 51.72 217 LYS A C 1
ATOM 1713 O O . LYS A 1 217 ? -77.884 39.867 120.651 1.00 51.72 217 LYS A O 1
ATOM 1718 N N . ILE A 1 218 ? -79.192 38.064 120.889 1.00 56.94 218 ILE A N 1
ATOM 1719 C CA . ILE A 1 218 ? -80.174 38.484 119.886 1.00 56.94 218 ILE A CA 1
ATOM 1720 C C . ILE A 1 218 ? -81.156 39.419 120.590 1.00 56.94 218 ILE A C 1
ATOM 1722 O O . ILE A 1 218 ? -82.009 38.982 121.360 1.00 56.94 218 ILE A O 1
ATOM 1726 N N . THR A 1 219 ? -81.011 40.723 120.367 1.00 50.78 219 THR A N 1
ATOM 1727 C CA . THR A 1 219 ? -81.959 41.712 120.892 1.00 50.78 219 THR A CA 1
ATOM 1728 C C . THR A 1 219 ? -83.037 41.917 119.837 1.00 50.78 219 THR A C 1
ATOM 1730 O O . THR A 1 219 ? -82.853 42.679 118.893 1.00 50.78 219 THR A O 1
ATOM 1733 N N . MET A 1 220 ? -84.139 41.179 119.959 1.00 52.25 220 MET A N 1
ATOM 1734 C CA . MET A 1 220 ? -85.281 41.328 119.062 1.00 52.25 220 MET A CA 1
ATOM 1735 C C . MET A 1 220 ? -86.059 42.578 119.481 1.00 52.25 220 MET A C 1
ATOM 1737 O O . MET A 1 220 ? -86.750 42.579 120.498 1.00 52.25 220 MET A O 1
ATOM 1741 N N . VAL A 1 221 ? -85.898 43.671 118.736 1.00 49.94 221 VAL A N 1
ATOM 1742 C CA . VAL A 1 221 ? -86.637 44.912 118.989 1.00 49.94 221 VAL A CA 1
ATOM 1743 C C . VAL A 1 221 ? -88.008 44.766 118.339 1.00 49.94 221 VAL A C 1
ATOM 1745 O O . VAL A 1 221 ? -88.153 44.938 117.132 1.00 49.94 221 VAL A O 1
ATOM 1748 N N . SER A 1 222 ? -89.011 44.383 119.130 1.00 43.25 222 SER A N 1
ATOM 1749 C CA . SER A 1 222 ? -90.392 44.352 118.655 1.00 43.25 222 SER A CA 1
ATOM 1750 C C . SER A 1 222 ? -91.024 45.728 118.832 1.00 43.25 222 SER A C 1
ATOM 1752 O O . SER A 1 222 ? -91.298 46.160 119.950 1.00 43.25 222 SER A O 1
ATOM 1754 N N . SER A 1 223 ? -91.248 46.420 117.718 1.00 48.97 223 SER A N 1
ATOM 1755 C CA . SER A 1 223 ? -92.170 47.550 117.637 1.00 48.97 223 SER A CA 1
ATOM 1756 C C . SER A 1 223 ? -93.443 47.044 116.957 1.00 48.97 223 SER A C 1
ATOM 1758 O O . SER A 1 223 ? -93.569 47.120 115.738 1.00 48.97 223 SER A O 1
ATOM 1760 N N . GLY A 1 224 ? -94.346 46.422 117.723 1.00 46.31 224 GLY A N 1
ATOM 1761 C CA . GLY A 1 224 ? -95.659 46.003 117.216 1.00 46.31 224 GLY A CA 1
ATOM 1762 C C . GLY A 1 224 ? -96.168 44.656 117.732 1.00 46.31 224 GLY A C 1
ATOM 1763 O O . GLY A 1 224 ? -95.407 43.771 118.112 1.00 46.31 224 GLY A O 1
ATOM 1764 N N . ASN A 1 225 ? -97.494 44.517 117.747 1.00 50.91 225 ASN A N 1
ATOM 1765 C CA . ASN A 1 225 ? -98.225 43.349 118.235 1.00 50.91 225 ASN A CA 1
ATOM 1766 C C . ASN A 1 225 ? -98.053 42.154 117.270 1.00 50.91 225 ASN A C 1
ATOM 1768 O O . ASN A 1 225 ? -98.706 42.091 116.229 1.00 50.91 225 ASN A O 1
ATOM 1772 N N . GLY A 1 226 ? -97.163 41.221 117.609 1.00 56.31 226 GLY A N 1
ATOM 1773 C CA . GLY A 1 226 ? -96.950 39.951 116.907 1.00 56.31 226 GLY A CA 1
ATOM 1774 C C . GLY A 1 226 ? -95.914 39.089 117.635 1.00 56.31 226 GLY A C 1
ATOM 1775 O O . GLY A 1 226 ? -94.998 39.633 118.248 1.00 56.31 226 GLY A O 1
ATOM 1776 N N . GLU A 1 227 ? -96.078 37.762 117.607 1.00 52.94 227 GLU A N 1
ATOM 1777 C CA . GLU A 1 227 ? -95.286 36.804 118.397 1.00 52.94 227 GLU A CA 1
ATOM 1778 C C . GLU A 1 227 ? -93.765 37.001 118.250 1.00 52.94 227 GLU A C 1
ATOM 1780 O O . GLU A 1 227 ? -93.202 37.004 117.151 1.00 52.94 227 GLU A O 1
ATOM 1785 N N . VAL A 1 228 ? -93.103 37.167 119.398 1.00 55.12 228 VAL A N 1
ATOM 1786 C CA . VAL A 1 228 ? -91.656 37.359 119.556 1.00 55.12 228 VAL A CA 1
ATOM 1787 C C . VAL A 1 228 ? -91.065 36.034 120.046 1.00 55.12 228 VAL A C 1
ATOM 1789 O O . VAL A 1 228 ? -91.466 35.539 121.096 1.00 55.12 228 VAL A O 1
ATOM 1792 N N . GLY A 1 229 ? -90.118 35.444 119.307 1.00 61.78 229 GLY A N 1
ATOM 1793 C CA . GLY A 1 229 ? -89.474 34.182 119.694 1.00 61.78 229 GLY A CA 1
ATOM 1794 C C . GLY A 1 229 ? -88.671 33.506 118.579 1.00 61.78 229 GLY A C 1
ATOM 1795 O O . GLY A 1 229 ? -88.646 33.971 117.438 1.00 61.78 229 GLY A O 1
ATOM 1796 N N . ALA A 1 230 ? -88.026 32.382 118.918 1.00 57.84 230 ALA A N 1
ATOM 1797 C CA . ALA A 1 230 ? -87.140 31.595 118.046 1.00 57.84 230 ALA A CA 1
ATOM 1798 C C . ALA A 1 230 ? -87.760 31.215 116.686 1.00 57.84 230 ALA A C 1
ATOM 1800 O O . ALA A 1 230 ? -87.029 31.060 115.713 1.00 57.84 230 ALA A O 1
ATOM 1801 N N . VAL A 1 231 ? -89.095 31.158 116.602 1.00 59.34 231 VAL A N 1
ATOM 1802 C CA . VAL A 1 231 ? -89.861 30.803 115.398 1.00 59.34 231 VAL A CA 1
ATOM 1803 C C . VAL A 1 231 ? -89.578 31.746 114.218 1.00 59.34 231 VAL A C 1
ATOM 1805 O O . VAL A 1 231 ? -89.393 31.260 113.102 1.00 59.34 231 VAL A O 1
ATOM 1808 N N . LYS A 1 232 ? -89.448 33.066 114.442 1.00 63.72 232 LYS A N 1
ATOM 1809 C CA . LYS A 1 232 ? -89.079 34.025 113.376 1.00 63.72 232 LYS A CA 1
ATOM 1810 C C . LYS A 1 232 ? -87.645 33.829 112.879 1.00 63.72 232 LYS A C 1
ATOM 1812 O O . LYS A 1 232 ? -87.407 33.940 111.684 1.00 63.72 232 LYS A O 1
ATOM 1817 N N . LEU A 1 233 ? -86.715 33.475 113.767 1.00 58.75 233 LEU A N 1
ATOM 1818 C CA . LEU A 1 233 ? -85.319 33.197 113.411 1.00 58.75 233 LEU A CA 1
ATOM 1819 C C . LEU A 1 233 ? -85.186 31.909 112.599 1.00 58.75 233 LEU A C 1
ATOM 1821 O O . LEU A 1 233 ? -84.532 31.906 111.562 1.00 58.75 233 LEU A O 1
ATOM 1825 N N . THR A 1 234 ? -85.868 30.836 113.002 1.00 62.97 234 THR A N 1
ATOM 1826 C CA . THR A 1 234 ? -85.955 29.620 112.180 1.00 62.97 234 THR A CA 1
ATOM 1827 C C . THR A 1 234 ? -86.653 29.875 110.845 1.00 62.97 234 THR A C 1
ATOM 1829 O O . THR A 1 234 ? -86.241 29.303 109.843 1.00 62.97 234 THR A O 1
ATOM 1832 N N . GLY A 1 235 ? -87.657 30.759 110.799 1.00 66.50 235 GLY A N 1
ATOM 1833 C CA . GLY A 1 235 ? -88.338 31.157 109.563 1.00 66.50 235 GLY A CA 1
ATOM 1834 C C . GLY A 1 235 ? -87.446 31.949 108.601 1.00 66.50 235 GLY A C 1
ATOM 1835 O O . GLY A 1 235 ? -87.420 31.645 107.411 1.00 66.50 235 GLY A O 1
ATOM 1836 N N . GLU A 1 236 ? -86.673 32.916 109.101 1.00 63.84 236 GLU A N 1
ATOM 1837 C CA . GLU A 1 236 ? -85.710 33.676 108.290 1.00 63.84 236 GLU A CA 1
ATOM 1838 C C . GLU A 1 236 ? -84.546 32.798 107.812 1.00 63.84 236 GLU A C 1
ATOM 1840 O O . GLU A 1 236 ? -84.141 32.899 106.655 1.00 63.84 236 GLU A O 1
ATOM 1845 N N . VAL A 1 237 ? -84.068 31.864 108.641 1.00 63.03 237 VAL A N 1
ATOM 1846 C CA . VAL A 1 237 ? -83.050 30.882 108.234 1.00 63.03 237 VAL A CA 1
ATOM 1847 C C . VAL A 1 237 ? -83.598 29.930 107.168 1.00 63.03 237 VAL A C 1
ATOM 1849 O O . VAL A 1 237 ? -82.936 29.711 106.158 1.00 63.03 237 VAL A O 1
ATOM 1852 N N . LEU A 1 238 ? -84.829 29.430 107.316 1.00 65.81 238 LEU A N 1
ATOM 1853 C CA . LEU A 1 238 ? -85.496 28.625 106.283 1.00 65.81 238 LEU A CA 1
ATOM 1854 C C . LEU A 1 238 ? -85.699 29.406 104.978 1.00 65.81 238 LEU A C 1
ATOM 1856 O O . LEU A 1 238 ? -85.527 28.848 103.896 1.00 65.81 238 LEU A O 1
ATOM 1860 N N . GLN A 1 239 ? -86.018 30.701 105.047 1.00 64.75 239 GLN A N 1
ATOM 1861 C CA . GLN A 1 239 ? -86.117 31.550 103.858 1.00 64.75 239 GLN A CA 1
ATOM 1862 C C . GLN A 1 239 ? -84.764 31.793 103.183 1.00 64.75 239 GLN A C 1
ATOM 1864 O O . GLN A 1 239 ? -84.705 31.810 101.954 1.00 64.75 239 GLN A O 1
ATOM 1869 N N . ILE A 1 240 ? -83.683 31.961 103.950 1.00 64.44 240 ILE A N 1
ATOM 1870 C CA . ILE A 1 240 ? -82.326 32.068 103.400 1.00 64.44 240 ILE A CA 1
ATOM 1871 C C . ILE A 1 240 ? -81.944 30.750 102.725 1.00 64.44 240 ILE A C 1
ATOM 1873 O O . ILE A 1 240 ? -81.543 30.769 101.566 1.00 64.44 240 ILE A O 1
ATOM 1877 N N . VAL A 1 241 ? -82.161 29.610 103.386 1.00 69.31 241 VAL A N 1
ATOM 1878 C CA . VAL A 1 241 ? -81.886 28.278 102.825 1.00 69.31 241 VAL A CA 1
ATOM 1879 C C . VAL A 1 241 ? -82.672 28.035 101.533 1.00 69.31 241 VAL A C 1
ATOM 1881 O O . VAL A 1 241 ? -82.102 27.547 100.562 1.00 69.31 241 VAL A O 1
ATOM 1884 N N . ASN A 1 242 ? -83.934 28.464 101.463 1.00 69.44 242 ASN A N 1
ATOM 1885 C CA . ASN A 1 242 ? -84.735 28.363 100.240 1.00 69.44 242 ASN A CA 1
ATOM 1886 C C . ASN A 1 242 ? -84.270 29.295 99.105 1.00 69.44 242 ASN A C 1
ATOM 1888 O O . ASN A 1 242 ? -84.551 29.008 97.945 1.00 69.44 242 ASN A O 1
ATOM 1892 N N . LYS A 1 243 ? -83.549 30.385 99.402 1.00 68.38 243 LYS A N 1
ATOM 1893 C CA . LYS A 1 243 ? -83.000 31.316 98.394 1.00 68.38 243 LYS A CA 1
ATOM 1894 C C . LYS A 1 243 ? -81.586 30.961 97.925 1.00 68.38 243 LYS A C 1
ATOM 1896 O O . LYS A 1 243 ? -81.154 31.458 96.885 1.00 68.38 243 LYS A O 1
ATOM 1901 N N . ILE A 1 244 ? -80.868 30.097 98.647 1.00 67.94 244 ILE A N 1
ATOM 1902 C CA . ILE A 1 244 ? -79.523 29.636 98.262 1.00 67.94 244 ILE A CA 1
ATOM 1903 C C . ILE A 1 244 ? -79.507 28.989 96.859 1.00 67.94 244 ILE A C 1
ATOM 1905 O O . ILE A 1 244 ? -78.629 29.351 96.074 1.00 67.94 244 ILE A O 1
ATOM 1909 N N . PRO A 1 245 ? -80.458 28.113 96.472 1.00 68.06 245 PRO A N 1
ATOM 1910 C CA . PRO A 1 245 ? -80.474 27.525 95.130 1.00 68.06 245 PRO A CA 1
ATOM 1911 C C . PRO A 1 245 ? -80.603 28.566 94.008 1.00 68.06 245 PRO A C 1
ATOM 1913 O O . PRO A 1 245 ? -79.917 28.466 92.991 1.00 68.06 245 PRO A O 1
ATOM 1916 N N . GLU A 1 246 ? -81.427 29.601 94.201 1.00 69.06 246 GLU A N 1
ATOM 1917 C CA . GLU A 1 246 ? -81.601 30.687 93.225 1.00 69.06 246 GLU A CA 1
ATOM 1918 C C . GLU A 1 246 ? -80.341 31.561 93.094 1.00 69.06 246 GLU A C 1
ATOM 1920 O O . GLU A 1 246 ? -79.989 31.990 91.993 1.00 69.06 246 GLU A O 1
ATOM 1925 N N . LEU A 1 247 ? -79.620 31.778 94.197 1.00 67.00 247 LEU A N 1
ATOM 1926 C CA . LEU A 1 247 ? -78.339 32.494 94.228 1.00 67.00 247 LEU A CA 1
ATOM 1927 C C . LEU A 1 247 ? -77.211 31.725 93.529 1.00 67.00 247 LEU A C 1
ATOM 1929 O O . LEU A 1 247 ? -76.415 32.315 92.803 1.00 67.00 247 LEU A O 1
ATOM 1933 N N . VAL A 1 248 ? -77.152 30.403 93.693 1.00 66.50 248 VAL A N 1
ATOM 1934 C CA . VAL A 1 248 ? -76.160 29.575 92.988 1.00 66.50 248 VAL A CA 1
ATOM 1935 C C . VAL A 1 248 ? -76.463 29.527 91.489 1.00 66.50 248 VAL A C 1
ATOM 1937 O O . VAL A 1 248 ? -75.545 29.653 90.674 1.00 66.50 248 VAL A O 1
ATOM 1940 N N . LYS A 1 249 ? -77.745 29.446 91.114 1.00 70.00 249 LYS A N 1
ATOM 1941 C CA . LYS A 1 249 ? -78.191 29.508 89.718 1.00 70.00 249 LYS A CA 1
ATOM 1942 C C . LYS A 1 249 ? -77.819 30.829 89.041 1.00 70.00 249 LYS A C 1
ATOM 1944 O O . LYS A 1 249 ? -77.388 30.806 87.891 1.00 70.00 249 LYS A O 1
ATOM 1949 N N . SER A 1 250 ? -77.944 31.966 89.730 1.00 67.69 250 SER A N 1
ATOM 1950 C CA . SER A 1 250 ? -77.621 33.277 89.146 1.00 67.69 250 SER A CA 1
ATOM 1951 C C . SER A 1 250 ? -76.118 33.504 88.941 1.00 67.69 250 SER A C 1
ATOM 1953 O O . SER A 1 250 ? -75.737 34.199 88.003 1.00 67.69 250 SER A O 1
ATOM 1955 N N . ILE A 1 251 ? -75.266 32.887 89.769 1.00 66.81 251 ILE A N 1
ATOM 1956 C CA . ILE A 1 251 ? -73.804 33.036 89.695 1.00 66.81 251 ILE A CA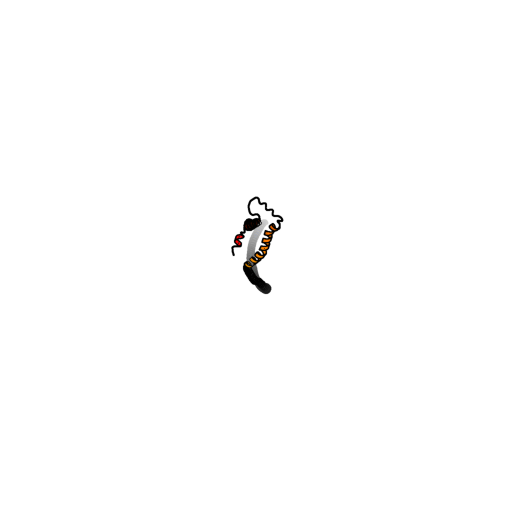 1
ATOM 1957 C C . ILE A 1 251 ? -73.162 32.004 88.753 1.00 66.81 251 ILE A C 1
ATOM 1959 O O . ILE A 1 251 ? -72.183 32.315 88.080 1.00 66.81 251 ILE A O 1
ATOM 1963 N N . THR A 1 252 ? -73.695 30.780 88.692 1.00 64.94 252 THR A N 1
ATOM 1964 C CA . THR A 1 252 ? -73.047 29.653 87.986 1.00 64.94 252 THR A CA 1
ATOM 1965 C C . THR A 1 252 ? -73.812 29.150 86.762 1.00 64.94 252 THR A C 1
ATOM 1967 O O . THR A 1 252 ? -73.275 28.359 85.991 1.00 64.94 252 THR A O 1
ATOM 1970 N N . GLY A 1 253 ? -75.062 29.586 86.565 1.00 59.88 253 GLY A N 1
ATOM 1971 C CA . GLY A 1 253 ? -75.930 29.120 85.478 1.00 59.88 253 GLY A CA 1
ATOM 1972 C C . GLY A 1 253 ? -76.446 27.684 85.640 1.00 59.88 253 GLY A C 1
ATOM 1973 O O . GLY A 1 253 ? -77.160 27.196 84.764 1.00 59.88 253 GLY A O 1
ATOM 1974 N N . VAL A 1 254 ? -76.117 27.000 86.742 1.00 66.06 254 VAL A N 1
ATOM 1975 C CA . VAL A 1 254 ? -76.504 25.606 87.002 1.00 66.06 254 VAL A CA 1
ATOM 1976 C C . VAL A 1 254 ? -77.718 25.557 87.933 1.00 66.06 254 VAL A C 1
ATOM 1978 O O . VAL A 1 254 ? -77.715 26.128 89.021 1.00 66.06 254 VAL A O 1
ATOM 1981 N N . ASP A 1 255 ? -78.772 24.866 87.497 1.00 63.94 255 ASP A N 1
ATOM 1982 C CA . ASP A 1 255 ? -80.070 24.790 88.177 1.00 63.94 255 ASP A CA 1
ATOM 1983 C C . ASP A 1 255 ? -80.169 23.516 89.040 1.00 63.94 255 ASP A C 1
ATOM 1985 O O . ASP A 1 255 ? -80.574 22.448 88.576 1.00 63.94 255 ASP A O 1
ATOM 1989 N N . ILE A 1 256 ? -79.756 23.612 90.306 1.00 59.78 256 ILE A N 1
ATOM 1990 C CA . ILE A 1 256 ? -79.602 22.459 91.218 1.00 59.78 256 ILE A CA 1
ATOM 1991 C C . ILE A 1 256 ? -80.962 21.876 91.654 1.00 59.78 256 ILE A C 1
ATOM 1993 O O . ILE A 1 256 ? -81.073 20.694 91.977 1.00 59.78 256 ILE A O 1
ATOM 1997 N N . SER A 1 257 ? -82.043 22.661 91.596 1.00 59.06 257 SER A N 1
ATOM 1998 C CA . SER A 1 257 ? -83.392 22.198 91.954 1.00 59.06 257 SER A CA 1
ATOM 1999 C C . SER A 1 257 ? -83.924 21.108 91.013 1.00 59.06 257 SER A C 1
ATOM 2001 O O . SER A 1 257 ? -84.743 20.287 91.428 1.00 59.06 257 SER A O 1
ATOM 2003 N N . ARG A 1 258 ? -83.435 21.053 89.764 1.00 54.66 258 ARG A N 1
ATOM 2004 C CA . ARG A 1 258 ? -83.791 19.999 88.798 1.00 54.66 258 ARG A CA 1
ATOM 2005 C C . ARG A 1 258 ? -82.978 18.716 88.958 1.00 54.66 258 ARG A C 1
ATOM 2007 O O . ARG A 1 258 ? -83.492 17.658 88.617 1.00 54.66 258 ARG A O 1
ATOM 2014 N N . SER A 1 259 ? -81.760 18.771 89.493 1.00 53.69 259 SER A N 1
ATOM 2015 C CA . SER A 1 259 ? -80.905 17.581 89.629 1.00 53.69 259 SER A CA 1
ATOM 2016 C C . SER A 1 259 ? -81.224 16.712 90.851 1.00 53.69 259 SER A C 1
ATOM 2018 O O . SER A 1 259 ? -80.649 15.640 90.982 1.00 53.69 259 SER A O 1
ATOM 2020 N N . VAL A 1 260 ? -82.131 17.145 91.735 1.00 49.78 260 VAL A N 1
ATOM 2021 C CA . VAL A 1 260 ? -82.565 16.365 92.915 1.00 49.78 260 VAL A CA 1
ATOM 2022 C C . VAL A 1 260 ? -83.930 15.683 92.705 1.00 49.78 260 VAL A C 1
ATOM 2024 O O . VAL A 1 260 ? -84.237 14.720 93.393 1.00 49.78 260 VAL A O 1
ATOM 2027 N N . HIS A 1 261 ? -84.730 16.114 91.721 1.00 44.94 261 HIS A N 1
ATOM 2028 C CA . HIS A 1 261 ? -86.050 15.529 91.399 1.00 44.94 261 HIS A CA 1
ATOM 2029 C C . HIS A 1 261 ? -86.065 14.710 90.094 1.00 44.94 261 HIS A C 1
ATOM 2031 O O . HIS A 1 261 ? -87.127 14.454 89.533 1.00 44.94 261 HIS A O 1
ATOM 2037 N N . ALA A 1 262 ? -84.895 14.315 89.596 1.00 41.53 262 ALA A N 1
ATOM 2038 C CA . ALA A 1 262 ? -84.751 13.401 88.466 1.00 41.53 262 ALA A CA 1
ATOM 2039 C C . ALA A 1 262 ? -83.945 12.173 88.909 1.00 41.53 262 ALA A C 1
ATOM 2041 O O . ALA A 1 262 ? -82.827 11.944 88.449 1.00 41.53 262 ALA A O 1
ATOM 2042 N N . GLY A 1 263 ? -84.519 11.453 89.872 1.00 41.59 263 GLY A N 1
ATOM 2043 C CA . GLY A 1 263 ? -84.320 10.023 90.086 1.00 41.59 263 GLY A CA 1
ATOM 2044 C C . GLY A 1 263 ? -85.614 9.324 89.711 1.00 41.59 263 GLY A C 1
ATOM 2045 O O . GLY A 1 263 ? -86.672 9.850 90.128 1.00 41.59 263 GLY A O 1
#

pLDDT: mean 82.11, std 15.21, range [41.53, 97.06]

Sequence (263 aa):
LKSLGMARTAEVKRDARIGEAEARCDATIKEAIAEEQRMAARFLNDTEIAKAQRDFELKKAVYDVEVQTKKAEAEMAYELQAAKTKQRIKEEQMQIKVVERTQEIAVQEQEMQRRERELEATIRRPAEAEKYKLEKLAEANKLRVILEAEAEAEAIKVRGEAEAFAIAAKSKAEAEQMAKKAEAWREYREAAMVDMLLDTLPKVAAEVAAPLSQAKKITMVSSGNGEVGAVKLTGEVLQIVNKIPELVKSITGVDISRSVHAG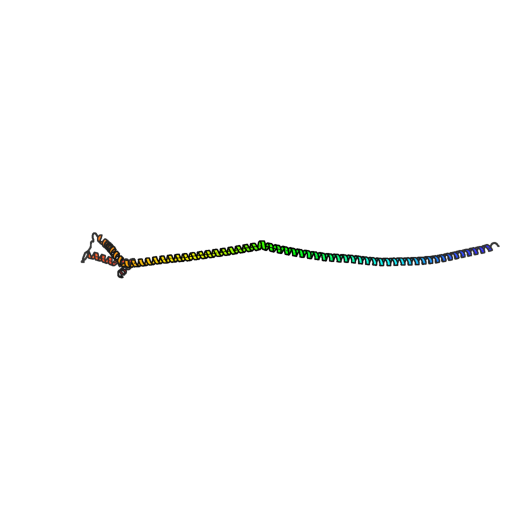

Secondary structure (DSSP, 8-state):
--HHHHHHHHHHHHHHHHHHHHHHHHHHHHHHHHHHHHHHHHHHHHHHHHHHHHHHHHHHHHHHHHHHHHHHHHHHHHHHHHHHHHHHHHHHHHHHHHHHHHHHHHHHHHHHHHHHHHHIIIIIHHHHHHHHHHHHHHHHHHHHHHHHHHHHHHHHHHHHHHHHHHHHHHHHHHHHHHHHHHHHHHHHHHHHHHHHHHHHHHHHHHHHHHHHHH-S-------SSS--SHHHHHHHHHHHHHHHHHHHHHHH---HHHHSS--

InterPro domains:
  IPR027705 Flotillin family [PTHR13806] (2-256)
  IPR031905 Flotillin, C-terminal domain [PF15975] (150-255)

Radius of gyration: 94.8 Å; chains: 1; bounding box: 186×61×242 Å

Organism: NCBI:txid34690